Protein AF-A0A1A6H5D1-F1 (afdb_monomer_lite)

InterPro domains:
  IPR003937 Potassium channel, voltage dependent, KCNQ [PTHR47735] (7-184)
  IPR005827 Potassium channel, voltage dependent, KCNQ1 [PR01460] (29-46)
  IPR005827 Potassium channel, voltage dependent, KCNQ1 [PR01460] (97-116)
  IPR005827 Potassium channel, voltage dependent, KCNQ1 [PR01460] (117-137)
  IPR005827 Potassium channel, voltage dependent, KCNQ1 [PR01460] (164-177)
  IPR013821 Potassium channel, voltage dependent, KCNQ, C-terminal [PF03520] (31-138)

pLDDT: mean 74.93, std 21.25, range [33.69, 97.81]

Structure (mmCIF, N/CA/C/O backbone):
data_AF-A0A1A6H5D1-F1
#
_entry.id   AF-A0A1A6H5D1-F1
#
loop_
_atom_site.group_PDB
_atom_site.id
_atom_site.type_symbol
_atom_site.label_atom_id
_atom_site.label_alt_id
_atom_site.label_comp_id
_atom_site.label_asym_id
_atom_site.label_entity_id
_atom_site.label_seq_id
_atom_site.pdbx_PDB_ins_code
_atom_site.Cartn_x
_atom_site.Cartn_y
_atom_site.Cartn_z
_atom_site.occupancy
_atom_site.B_iso_or_equiv
_atom_site.auth_seq_id
_atom_site.auth_comp_id
_atom_site.auth_asym_id
_atom_site.auth_atom_id
_atom_site.pdbx_PDB_model_num
ATOM 1 N N . GLU A 1 1 ? 69.646 33.362 -36.502 1.00 63.47 1 GLU A N 1
ATOM 2 C CA . GLU A 1 1 ? 69.952 33.116 -35.077 1.00 63.47 1 GLU A CA 1
ATOM 3 C C . GLU A 1 1 ? 68.752 33.589 -34.271 1.00 63.47 1 GLU A C 1
ATOM 5 O O . GLU A 1 1 ? 67.808 32.837 -34.328 1.00 63.47 1 GLU A O 1
ATOM 10 N N . GLU A 1 2 ? 68.646 34.799 -33.703 1.00 67.19 2 GLU A N 1
ATOM 11 C CA . GLU A 1 2 ? 67.431 35.162 -32.917 1.00 67.19 2 GLU A CA 1
ATOM 12 C C . GLU A 1 2 ? 66.106 35.122 -33.722 1.00 67.19 2 GLU A C 1
ATOM 14 O O . GLU A 1 2 ? 65.149 34.531 -33.254 1.00 67.19 2 GLU A O 1
ATOM 19 N N . GLU A 1 3 ? 66.051 35.658 -34.952 1.00 69.06 3 GLU A N 1
ATOM 20 C CA . GLU A 1 3 ? 64.833 35.582 -35.801 1.00 69.06 3 GLU A CA 1
ATOM 21 C C . GLU A 1 3 ? 64.536 34.159 -36.319 1.00 69.06 3 GLU A C 1
ATOM 23 O O . GLU A 1 3 ? 63.398 33.856 -36.630 1.00 69.06 3 GLU A O 1
ATOM 28 N N . GLU A 1 4 ? 65.551 33.290 -36.423 1.00 71.31 4 GLU A N 1
ATOM 29 C CA . GLU A 1 4 ? 65.349 31.889 -36.847 1.00 71.31 4 GLU A CA 1
ATOM 30 C C . GLU A 1 4 ? 64.907 31.021 -35.659 1.00 71.31 4 GLU A C 1
ATOM 32 O O . GLU A 1 4 ? 64.141 30.093 -35.852 1.00 71.31 4 GLU A O 1
ATOM 37 N N . GLU A 1 5 ? 65.367 31.331 -34.441 1.00 73.12 5 GLU A N 1
ATOM 38 C CA . GLU A 1 5 ? 64.895 30.696 -33.204 1.00 73.12 5 GLU A CA 1
ATOM 39 C C . GLU A 1 5 ? 63.452 31.120 -32.881 1.00 73.12 5 GLU A C 1
ATOM 41 O O . GLU A 1 5 ? 62.671 30.278 -32.466 1.00 73.12 5 GLU A O 1
ATOM 46 N N . GLU A 1 6 ? 63.074 32.385 -33.117 1.00 74.94 6 GLU A N 1
ATOM 47 C CA . GLU A 1 6 ? 61.675 32.833 -32.984 1.00 74.94 6 GLU A CA 1
ATOM 48 C C . GLU A 1 6 ? 60.759 32.188 -34.044 1.00 74.94 6 GLU A C 1
ATOM 50 O O . GLU A 1 6 ? 59.649 31.796 -33.708 1.00 74.94 6 GLU A O 1
ATOM 55 N N . GLU A 1 7 ? 61.211 32.028 -35.297 1.00 76.81 7 GLU A N 1
ATOM 56 C CA . GLU A 1 7 ? 60.445 31.299 -36.328 1.00 76.81 7 GLU A CA 1
ATOM 57 C C . GLU A 1 7 ? 60.326 29.795 -36.008 1.00 76.81 7 GLU A C 1
ATOM 59 O O . GLU A 1 7 ? 59.265 29.222 -36.221 1.00 76.81 7 GLU A O 1
ATOM 64 N N . GLU A 1 8 ? 61.373 29.154 -35.468 1.00 78.38 8 GLU A N 1
ATOM 65 C CA . GLU A 1 8 ? 61.309 27.753 -35.015 1.00 78.38 8 GLU A CA 1
ATOM 66 C C . GLU A 1 8 ? 60.384 27.583 -33.792 1.00 78.38 8 GLU A C 1
ATOM 68 O O . GLU A 1 8 ? 59.639 26.610 -33.738 1.00 78.38 8 GLU A O 1
ATOM 73 N N . GLU A 1 9 ? 60.380 28.523 -32.837 1.00 80.38 9 GLU A N 1
ATOM 74 C CA . GLU A 1 9 ? 59.444 28.511 -31.698 1.00 80.38 9 GLU A CA 1
ATOM 75 C C . GLU A 1 9 ? 57.989 28.750 -32.145 1.00 80.38 9 GLU A C 1
ATOM 77 O O . GLU A 1 9 ? 57.091 28.082 -31.641 1.00 80.38 9 GLU A O 1
ATOM 82 N N . GLU A 1 10 ? 57.740 29.648 -33.108 1.00 80.56 10 GLU A N 1
ATOM 83 C CA . GLU A 1 10 ? 56.398 29.857 -33.679 1.00 80.56 10 GLU A CA 1
ATOM 84 C C . GLU A 1 10 ? 55.912 28.625 -34.469 1.00 80.56 10 GLU A C 1
ATOM 86 O O . GLU A 1 10 ? 54.746 28.256 -34.350 1.00 80.56 10 GLU A O 1
ATOM 91 N N . GLU A 1 11 ? 56.785 27.953 -35.232 1.00 82.50 11 GLU A N 1
ATOM 92 C CA . GLU A 1 11 ? 56.441 26.698 -35.922 1.00 82.50 11 GLU A CA 1
ATOM 93 C C . GLU A 1 11 ? 56.158 25.553 -34.928 1.00 82.50 11 GLU A C 1
ATOM 95 O O . GLU A 1 11 ? 55.221 24.786 -35.144 1.00 82.50 11 GLU A O 1
ATOM 100 N N . GLU A 1 12 ? 56.911 25.446 -33.826 1.00 83.44 12 GLU A N 1
ATOM 101 C CA . GLU A 1 12 ? 56.644 24.460 -32.764 1.00 83.44 12 GLU A CA 1
ATOM 102 C C . GLU A 1 12 ? 55.319 24.746 -32.029 1.00 83.44 12 GLU A C 1
ATOM 104 O O . GLU A 1 12 ? 54.568 23.811 -31.753 1.00 83.44 12 GLU A O 1
ATOM 109 N N . GLU A 1 13 ? 54.992 26.014 -31.745 1.00 84.38 13 GLU A N 1
ATOM 110 C CA . GLU A 1 13 ? 53.701 26.394 -31.146 1.00 84.38 13 GLU A CA 1
ATOM 111 C C . GLU A 1 13 ? 52.521 26.112 -32.096 1.00 84.38 13 GLU A C 1
ATOM 113 O O . GLU A 1 13 ? 51.487 25.618 -31.647 1.00 84.38 13 GLU A O 1
ATOM 118 N N . GLU A 1 14 ? 52.668 26.365 -33.403 1.00 84.62 14 GLU A N 1
ATOM 119 C CA . GLU A 1 14 ? 51.642 26.028 -34.402 1.00 84.62 14 GLU A CA 1
ATOM 120 C C . GLU A 1 14 ? 51.442 24.504 -34.528 1.00 84.62 14 GLU A C 1
ATOM 122 O O . GLU A 1 14 ? 50.302 24.048 -34.622 1.00 84.62 14 GLU A O 1
ATOM 127 N N . GLU A 1 15 ? 52.514 23.703 -34.482 1.00 86.38 15 GLU A N 1
ATOM 128 C CA . GLU A 1 15 ? 52.413 22.235 -34.477 1.00 86.38 15 GLU A CA 1
ATOM 129 C C . GLU A 1 15 ? 51.740 21.705 -33.195 1.00 86.38 15 GLU A C 1
ATOM 131 O O . GLU A 1 15 ? 50.912 20.795 -33.276 1.00 86.38 15 GLU A O 1
ATOM 136 N N . GLU A 1 16 ? 52.036 22.278 -32.020 1.00 86.31 16 GLU A N 1
ATOM 137 C CA . GLU A 1 16 ? 51.372 21.911 -30.759 1.00 86.31 16 GLU A CA 1
ATOM 138 C C . GLU A 1 16 ? 49.876 22.282 -30.763 1.00 86.31 16 GLU A C 1
ATOM 140 O O . GLU A 1 16 ? 49.050 21.482 -30.317 1.00 86.31 16 GLU A O 1
ATOM 145 N N . GLU A 1 17 ? 49.501 23.452 -31.295 1.00 86.44 17 GLU A N 1
ATOM 146 C CA . GLU A 1 17 ? 48.093 23.851 -31.436 1.00 86.44 17 GLU A CA 1
ATOM 147 C C . GLU A 1 17 ? 47.333 22.933 -32.414 1.00 86.44 17 GLU A C 1
ATOM 149 O O . GLU A 1 17 ? 46.199 22.542 -32.127 1.00 86.44 17 GLU A O 1
ATOM 154 N N . GLU A 1 18 ? 47.948 22.536 -33.535 1.00 87.06 18 GLU A N 1
ATOM 155 C CA . GLU A 1 18 ? 47.348 21.580 -34.477 1.00 87.06 18 GLU A CA 1
ATOM 156 C C . GLU A 1 18 ? 47.171 20.182 -33.850 1.00 87.06 18 GLU A C 1
ATOM 158 O O . GLU A 1 18 ? 46.127 19.553 -34.045 1.00 87.06 18 GLU A O 1
ATOM 163 N N . GLU A 1 19 ? 48.139 19.699 -33.059 1.00 87.75 19 GLU A N 1
ATOM 164 C CA . GLU A 1 19 ? 48.017 18.424 -32.336 1.00 87.75 19 GLU A CA 1
ATOM 165 C C . GLU A 1 19 ? 46.909 18.467 -31.265 1.00 87.75 19 GLU A C 1
ATOM 167 O O . GLU A 1 19 ? 46.136 17.511 -31.147 1.00 87.75 19 GLU A O 1
ATOM 172 N N . GLU A 1 20 ? 46.781 19.567 -30.512 1.00 86.81 20 GLU A N 1
ATOM 173 C CA . GLU A 1 20 ? 45.701 19.740 -29.529 1.00 86.81 20 GLU A CA 1
ATOM 174 C C . GLU A 1 20 ? 44.314 19.790 -30.199 1.00 86.81 20 GLU A C 1
ATOM 176 O O . GLU A 1 20 ? 43.372 19.157 -29.708 1.00 86.81 20 GLU A O 1
ATOM 181 N N . GLU A 1 21 ? 44.173 20.479 -31.338 1.00 86.62 21 GLU A N 1
ATOM 182 C CA . GLU A 1 21 ? 42.917 20.513 -32.101 1.00 86.62 21 GLU A CA 1
ATOM 183 C C . GLU A 1 21 ? 42.533 19.124 -32.649 1.00 86.62 21 GLU A C 1
ATOM 185 O O . GLU A 1 21 ? 41.360 18.735 -32.580 1.00 86.62 21 GLU A O 1
ATOM 190 N N . GLU A 1 22 ? 43.498 18.340 -33.145 1.00 88.00 22 GLU A N 1
ATOM 191 C CA . GLU A 1 22 ? 43.253 16.963 -33.597 1.00 88.00 22 GLU A CA 1
ATOM 192 C C . GLU A 1 22 ? 42.828 16.039 -32.438 1.00 88.00 22 GLU A C 1
ATOM 194 O O . GLU A 1 22 ? 41.901 15.234 -32.599 1.00 88.00 22 GLU A O 1
ATOM 199 N N . GLU A 1 23 ? 43.444 16.167 -31.255 1.00 87.44 23 GLU A N 1
ATOM 200 C CA . GLU A 1 23 ? 43.044 15.409 -30.061 1.00 87.44 23 GLU A CA 1
ATOM 201 C C . GLU A 1 23 ? 41.619 15.769 -29.600 1.00 87.44 23 GLU A C 1
ATOM 203 O O . GLU A 1 23 ? 40.829 14.871 -29.275 1.00 87.44 23 GLU A O 1
ATOM 208 N N . GLU A 1 24 ? 41.247 17.055 -29.614 1.00 86.94 24 GLU A N 1
ATOM 209 C CA . GLU A 1 24 ? 39.888 17.499 -29.274 1.00 86.94 24 GLU A CA 1
ATOM 210 C C . GLU A 1 24 ? 38.838 16.961 -30.266 1.00 86.94 24 GLU A C 1
ATOM 212 O O . GLU A 1 24 ? 37.771 16.488 -29.847 1.00 86.94 24 GLU A O 1
ATOM 217 N N . GLU A 1 25 ? 39.132 16.961 -31.572 1.00 87.81 25 GLU A N 1
ATOM 218 C CA . GLU A 1 25 ? 38.237 16.392 -32.588 1.00 87.81 25 GLU A CA 1
ATOM 219 C C . GLU A 1 25 ? 38.055 14.870 -32.420 1.00 87.81 25 GLU A C 1
ATOM 221 O O . GLU A 1 25 ? 36.926 14.362 -32.527 1.00 87.81 25 GLU A O 1
ATOM 226 N N . GLU A 1 26 ? 39.127 14.129 -32.109 1.00 88.38 26 GLU A N 1
ATOM 227 C CA . GLU A 1 26 ? 39.049 12.690 -31.825 1.00 88.38 26 GLU A CA 1
ATOM 228 C C . GLU A 1 26 ? 38.223 12.394 -30.558 1.00 88.38 26 GLU A C 1
ATOM 230 O O . GLU A 1 26 ? 37.399 11.463 -30.551 1.00 88.38 26 GLU A O 1
ATOM 235 N N . GLU A 1 27 ? 38.381 13.190 -29.492 1.00 89.06 27 GLU A N 1
ATOM 236 C CA . GLU A 1 27 ? 37.584 13.055 -28.268 1.00 89.06 27 GLU A CA 1
ATOM 237 C C . GLU A 1 27 ? 36.091 13.331 -28.515 1.00 89.06 27 GLU A C 1
ATOM 239 O O . GLU A 1 27 ? 35.229 12.569 -28.042 1.00 89.06 27 GLU A O 1
ATOM 244 N N . GLU A 1 28 ? 35.757 14.367 -29.295 1.00 89.88 28 GLU A N 1
ATOM 245 C CA . GLU A 1 28 ? 34.375 14.667 -29.676 1.00 89.88 28 GLU A CA 1
ATOM 246 C C . GLU A 1 28 ? 33.757 13.544 -30.524 1.00 89.88 28 GLU A C 1
ATOM 248 O O . GLU A 1 28 ? 32.594 13.161 -30.307 1.00 89.88 28 GLU A O 1
ATOM 253 N N . GLU A 1 29 ? 34.502 12.970 -31.476 1.00 89.88 29 GLU A N 1
ATOM 254 C CA . GLU A 1 29 ? 34.015 11.846 -32.278 1.00 89.88 29 GLU A CA 1
ATOM 255 C C . GLU A 1 29 ? 33.762 10.606 -31.401 1.00 89.88 29 GLU A C 1
ATOM 257 O O . GLU A 1 29 ? 32.711 9.950 -31.531 1.00 89.88 29 GLU A O 1
ATOM 262 N N . GLU A 1 30 ? 34.650 10.319 -30.442 1.00 91.81 30 GLU A N 1
ATOM 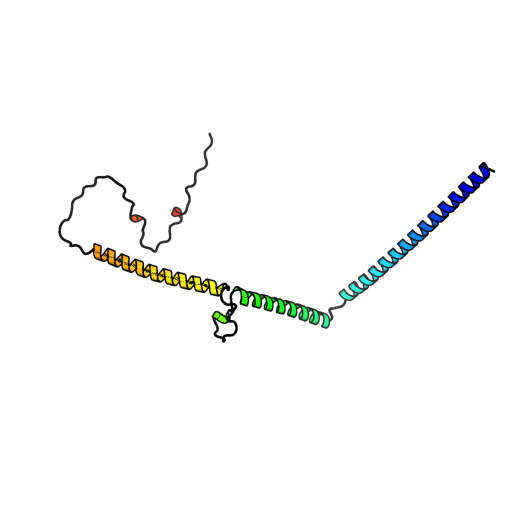263 C CA . GLU A 1 30 ? 34.478 9.220 -29.490 1.00 91.81 30 GLU A CA 1
ATOM 264 C C . GLU A 1 30 ? 33.263 9.452 -28.571 1.00 91.81 30 GLU A C 1
ATOM 266 O O . GLU A 1 30 ? 32.487 8.521 -28.295 1.00 91.81 30 GLU A O 1
ATOM 271 N N . GLU A 1 31 ? 33.036 10.687 -28.107 1.00 92.88 31 GLU A N 1
ATOM 272 C CA . GLU A 1 31 ? 31.854 11.040 -27.318 1.00 92.88 31 GLU A CA 1
ATOM 273 C C . GLU A 1 31 ? 30.565 10.871 -28.133 1.00 92.88 31 GLU A C 1
ATOM 275 O O . GLU A 1 31 ? 29.601 10.244 -27.659 1.00 92.88 31 GLU A O 1
ATOM 280 N N . GLN A 1 32 ? 30.551 11.333 -29.385 1.00 90.94 32 GLN A N 1
ATOM 281 C CA . GLN A 1 32 ? 29.427 11.131 -30.293 1.00 90.94 32 GLN A CA 1
ATOM 282 C C . GLN A 1 32 ? 29.175 9.642 -30.566 1.00 90.94 32 GLN A C 1
ATOM 284 O O . GLN A 1 32 ? 28.015 9.211 -30.638 1.00 90.94 32 GLN A O 1
ATOM 289 N N . GLU A 1 33 ? 30.217 8.818 -30.701 1.00 94.38 33 GLU A N 1
ATOM 290 C CA . GLU A 1 33 ? 30.068 7.370 -30.867 1.00 94.38 33 GLU A CA 1
ATOM 291 C C . GLU A 1 33 ? 29.478 6.725 -29.603 1.00 94.38 33 GLU A C 1
ATOM 293 O O . GLU A 1 33 ? 28.506 5.953 -29.675 1.00 94.38 33 GLU A O 1
ATOM 298 N N . LYS A 1 34 ? 29.998 7.086 -28.422 1.00 95.12 34 LYS A N 1
ATOM 299 C CA . LYS A 1 34 ? 29.469 6.652 -27.119 1.00 95.12 34 LYS A CA 1
ATOM 300 C C . LYS A 1 34 ? 27.997 7.033 -26.978 1.00 95.12 34 LYS A C 1
ATOM 302 O O . LYS A 1 34 ? 27.182 6.208 -26.536 1.00 95.12 34 LYS A O 1
ATOM 307 N N . GLU A 1 35 ? 27.621 8.241 -27.386 1.00 94.81 35 GLU A N 1
ATOM 308 C CA . GLU A 1 35 ? 26.239 8.702 -27.373 1.00 94.81 35 GLU A CA 1
ATOM 309 C C . GLU A 1 35 ? 25.352 7.913 -28.340 1.00 94.81 35 GLU A C 1
ATOM 311 O O . GLU A 1 35 ? 24.317 7.374 -27.921 1.00 94.81 35 GLU A O 1
ATOM 316 N N . LYS A 1 36 ? 25.769 7.748 -29.599 1.00 95.81 36 LYS A N 1
ATOM 317 C CA . LYS A 1 36 ? 25.049 6.932 -30.591 1.00 95.81 36 LYS A CA 1
ATOM 318 C C . LYS A 1 36 ? 24.821 5.514 -30.062 1.00 95.81 36 LYS A C 1
ATOM 320 O O . LYS A 1 36 ? 23.699 4.997 -30.108 1.00 95.81 36 LYS A O 1
ATOM 325 N N . LYS A 1 37 ? 25.842 4.900 -29.460 1.00 96.75 37 LYS A N 1
ATOM 326 C CA . LYS A 1 37 ? 25.767 3.559 -28.860 1.00 96.75 37 LYS A CA 1
ATOM 327 C C . LYS A 1 37 ? 24.785 3.497 -27.690 1.00 96.75 37 LYS A C 1
ATOM 329 O O . LYS A 1 37 ? 23.979 2.560 -27.608 1.00 96.75 37 LYS A O 1
ATOM 334 N N . ARG A 1 38 ? 24.792 4.504 -26.810 1.00 96.00 38 ARG A N 1
ATOM 335 C CA . ARG A 1 38 ? 23.835 4.646 -25.699 1.00 96.00 38 ARG A CA 1
ATOM 336 C C . ARG A 1 38 ? 22.402 4.726 -26.222 1.00 96.00 38 ARG A C 1
ATOM 338 O O . ARG A 1 38 ? 21.534 3.993 -25.741 1.00 96.00 38 ARG A O 1
ATOM 345 N N . MET A 1 39 ? 22.164 5.551 -27.237 1.00 96.50 39 MET A N 1
ATOM 346 C CA . MET A 1 39 ? 20.848 5.735 -27.851 1.00 96.50 39 MET A CA 1
ATOM 347 C C . MET A 1 39 ? 20.357 4.462 -28.546 1.00 96.50 39 MET A C 1
ATOM 349 O O . MET A 1 39 ? 19.210 4.050 -28.344 1.00 96.50 39 MET A O 1
ATOM 353 N N . CYS A 1 40 ? 21.227 3.758 -29.273 1.00 96.94 40 CYS A N 1
ATOM 354 C CA . CYS A 1 40 ? 20.904 2.453 -29.848 1.00 96.94 40 CYS A CA 1
ATOM 355 C C . CYS A 1 40 ? 20.517 1.437 -28.768 1.00 96.94 40 CYS A C 1
ATOM 357 O O . CYS A 1 40 ? 19.501 0.745 -28.893 1.00 96.94 40 CYS A O 1
ATOM 359 N N . MET A 1 41 ? 21.281 1.358 -27.677 1.00 97.00 41 MET A N 1
ATOM 360 C CA . MET A 1 41 ? 20.973 0.458 -26.567 1.00 97.00 41 MET A CA 1
ATOM 361 C C . MET A 1 41 ? 19.610 0.781 -25.940 1.00 97.00 41 MET A C 1
ATOM 363 O O . MET A 1 41 ? 18.792 -0.126 -25.748 1.00 97.00 41 MET A O 1
ATOM 367 N N . GLN A 1 42 ? 19.323 2.060 -25.679 1.00 97.00 42 GLN A N 1
ATOM 368 C CA . GLN A 1 42 ? 18.019 2.496 -25.174 1.00 97.00 42 GLN A CA 1
ATOM 369 C C . GLN A 1 42 ? 16.886 2.136 -26.143 1.00 97.00 42 GLN A C 1
ATOM 371 O O . GLN A 1 42 ? 15.864 1.594 -25.711 1.00 97.00 42 GLN A O 1
ATOM 376 N N . TYR A 1 43 ? 17.083 2.339 -27.450 1.00 97.56 43 TYR A N 1
ATOM 377 C CA . TYR A 1 43 ? 16.122 1.950 -28.481 1.00 97.56 43 TYR A CA 1
ATOM 378 C C . TYR A 1 43 ? 15.822 0.447 -28.442 1.00 97.56 43 TYR A C 1
ATOM 380 O O . TYR A 1 43 ? 14.655 0.051 -28.456 1.00 97.56 43 TYR A O 1
ATOM 388 N N . PHE A 1 44 ? 16.835 -0.417 -28.331 1.00 97.69 44 PHE A N 1
ATOM 389 C CA . PHE A 1 44 ? 16.609 -1.863 -28.263 1.00 97.69 44 PHE A CA 1
ATOM 390 C C . PHE A 1 44 ? 15.880 -2.290 -26.985 1.00 97.69 44 PHE A C 1
ATOM 392 O O . PHE A 1 44 ? 15.019 -3.174 -27.040 1.00 97.69 44 PHE A O 1
ATOM 399 N N . VAL A 1 45 ? 16.170 -1.656 -25.845 1.00 97.56 45 VAL A N 1
ATOM 400 C CA . VAL A 1 45 ? 15.432 -1.887 -24.593 1.00 97.56 45 VAL A CA 1
ATOM 401 C C . VAL A 1 45 ? 13.975 -1.451 -24.742 1.00 97.56 45 VAL A C 1
ATOM 403 O O . VAL A 1 45 ? 13.071 -2.222 -24.410 1.00 97.56 45 VAL A O 1
ATOM 406 N N . ALA A 1 46 ? 13.729 -0.259 -25.288 1.00 97.00 46 ALA A N 1
ATOM 407 C CA . ALA A 1 46 ? 12.386 0.258 -25.535 1.00 97.00 46 ALA A CA 1
ATOM 408 C C . ALA A 1 46 ? 11.611 -0.639 -26.513 1.00 97.00 46 ALA A C 1
ATOM 410 O O . ALA A 1 46 ? 10.479 -1.029 -26.227 1.00 97.00 46 ALA A O 1
ATOM 411 N N . LYS A 1 47 ? 12.244 -1.068 -27.611 1.00 96.81 47 LYS A N 1
ATOM 412 C CA . LYS A 1 47 ? 11.677 -1.999 -28.596 1.00 96.81 47 LYS A CA 1
ATOM 413 C C . LYS A 1 47 ? 11.289 -3.332 -27.959 1.00 96.81 47 LYS A C 1
ATOM 415 O O . LYS A 1 47 ? 10.189 -3.820 -28.211 1.00 96.81 47 LYS A O 1
ATOM 420 N N . LYS A 1 48 ? 12.142 -3.910 -27.103 1.00 96.50 48 LYS A N 1
ATOM 421 C CA . LYS A 1 48 ? 11.835 -5.154 -26.372 1.00 96.50 48 LYS A CA 1
ATOM 422 C C . LYS A 1 48 ? 10.673 -4.971 -25.395 1.00 96.50 48 LYS A C 1
ATOM 424 O O . LYS A 1 48 ? 9.756 -5.790 -25.405 1.00 96.50 48 LYS A O 1
ATOM 429 N N . LYS A 1 49 ? 10.666 -3.890 -24.604 1.00 93.56 49 LYS A N 1
ATOM 430 C CA . LYS A 1 49 ? 9.563 -3.563 -23.680 1.00 93.56 49 LYS A CA 1
ATOM 431 C C . LYS A 1 49 ? 8.242 -3.368 -24.427 1.00 93.56 49 LYS A C 1
ATOM 433 O O . LYS A 1 49 ? 7.221 -3.908 -24.016 1.00 93.56 49 LYS A O 1
ATOM 438 N N . PHE A 1 50 ? 8.273 -2.672 -25.561 1.00 94.88 50 PHE A N 1
ATOM 439 C CA . PHE A 1 50 ? 7.104 -2.459 -26.410 1.00 94.88 50 PHE A CA 1
ATOM 440 C C . PHE A 1 50 ? 6.577 -3.770 -27.002 1.00 94.88 50 PHE A C 1
ATOM 442 O O . PHE A 1 50 ? 5.381 -4.052 -26.945 1.00 94.88 50 PHE A O 1
ATOM 449 N N . GLN A 1 51 ? 7.467 -4.616 -27.527 1.00 94.50 51 GLN A N 1
ATOM 450 C CA . GLN A 1 51 ? 7.090 -5.938 -28.025 1.00 94.50 51 GLN A CA 1
ATOM 451 C C . GLN A 1 51 ? 6.512 -6.826 -26.919 1.00 94.50 51 GLN A C 1
ATOM 453 O O . GLN A 1 51 ? 5.564 -7.559 -27.179 1.00 94.50 51 GLN A O 1
ATOM 458 N N . GLN A 1 52 ? 7.049 -6.763 -25.698 1.00 90.50 52 GLN A N 1
ATOM 459 C CA . GLN A 1 52 ? 6.517 -7.496 -24.550 1.00 90.50 52 GLN A CA 1
ATOM 460 C C . GLN A 1 52 ? 5.126 -6.993 -24.150 1.00 90.50 52 GLN A C 1
ATOM 462 O O . GLN A 1 52 ? 4.242 -7.811 -23.932 1.00 90.50 52 GLN A O 1
ATOM 467 N N . ALA A 1 53 ? 4.906 -5.677 -24.134 1.00 88.06 53 ALA A N 1
ATOM 468 C CA . ALA A 1 53 ? 3.610 -5.079 -23.814 1.00 88.06 53 ALA A CA 1
ATOM 469 C C . ALA A 1 53 ? 2.512 -5.408 -24.843 1.00 88.06 53 ALA A C 1
ATOM 471 O O . ALA A 1 53 ? 1.334 -5.420 -24.506 1.00 88.06 53 ALA A O 1
ATOM 472 N N . ARG A 1 54 ? 2.886 -5.682 -26.101 1.00 90.94 54 ARG A N 1
ATOM 473 C CA . ARG A 1 54 ? 1.947 -6.113 -27.151 1.00 90.94 54 ARG A CA 1
ATOM 474 C C . ARG A 1 54 ? 1.562 -7.587 -27.069 1.00 90.94 54 ARG A C 1
ATOM 476 O O . ARG A 1 54 ? 0.595 -7.983 -27.719 1.00 90.94 54 ARG A O 1
ATOM 483 N N . LYS A 1 55 ? 2.325 -8.413 -26.348 1.00 89.44 55 LYS A N 1
ATOM 484 C CA . LYS A 1 55 ? 1.959 -9.819 -26.152 1.00 89.44 55 LYS A CA 1
ATOM 485 C C . LYS A 1 55 ? 0.734 -9.870 -25.233 1.00 89.44 55 LYS A C 1
ATOM 487 O O . LYS A 1 55 ? 0.690 -9.109 -24.268 1.00 89.44 55 LYS A O 1
ATOM 492 N N . PRO A 1 56 ? -0.252 -10.743 -25.505 1.00 88.94 56 PRO A N 1
ATOM 493 C CA . PRO A 1 56 ? -1.331 -10.968 -24.552 1.00 88.94 56 PRO A CA 1
ATOM 494 C C . PRO A 1 56 ? -0.737 -11.396 -23.205 1.00 88.94 56 PRO A C 1
ATOM 496 O O . PRO A 1 56 ? 0.283 -12.089 -23.173 1.00 88.94 56 PRO A O 1
ATOM 499 N N . TYR A 1 57 ? -1.364 -10.966 -22.109 1.00 89.62 57 TYR A N 1
ATOM 500 C CA . TYR A 1 57 ? -0.906 -11.277 -20.756 1.00 89.62 57 TYR A CA 1
ATOM 501 C C . TYR A 1 57 ? -0.751 -12.794 -20.567 1.00 89.62 57 TYR A C 1
ATOM 503 O O . TYR A 1 57 ? -1.671 -13.556 -20.872 1.00 89.62 57 TYR A O 1
ATOM 511 N N . ASP A 1 58 ? 0.402 -13.237 -20.056 1.00 90.94 58 ASP A N 1
ATOM 512 C CA . ASP A 1 58 ? 0.580 -14.626 -19.628 1.00 90.94 58 ASP A CA 1
ATOM 513 C C . ASP A 1 58 ? -0.316 -14.854 -18.401 1.00 90.94 58 ASP A C 1
ATOM 515 O O . ASP A 1 58 ? -0.331 -14.048 -17.467 1.00 90.94 58 ASP A O 1
ATOM 519 N N . VAL A 1 59 ? -1.061 -15.962 -18.372 1.00 90.69 59 VAL A N 1
ATOM 520 C CA . VAL A 1 59 ? -1.865 -16.353 -17.202 1.00 90.69 59 VAL A CA 1
ATOM 521 C C . VAL A 1 59 ? -1.024 -16.377 -15.921 1.00 90.69 59 VAL A C 1
ATOM 523 O O . VAL A 1 59 ? -1.533 -16.069 -14.845 1.00 90.69 59 VAL A O 1
ATOM 526 N N . ARG A 1 60 ? 0.282 -16.656 -16.027 1.00 93.00 60 ARG A N 1
ATOM 527 C CA . ARG A 1 60 ? 1.230 -16.566 -14.910 1.00 93.00 60 ARG A CA 1
ATOM 528 C C . ARG A 1 60 ? 1.406 -15.146 -14.381 1.00 93.00 60 ARG A C 1
ATOM 530 O O . ARG A 1 60 ? 1.484 -14.980 -13.166 1.00 93.00 60 ARG A O 1
ATOM 537 N N . ASP A 1 61 ? 1.434 -14.138 -15.247 1.00 92.12 61 ASP A N 1
ATOM 538 C CA . ASP A 1 61 ? 1.569 -12.737 -14.838 1.00 92.12 61 ASP A CA 1
ATOM 539 C C . ASP A 1 61 ? 0.302 -12.258 -14.126 1.00 92.12 61 ASP A C 1
ATOM 541 O O . ASP A 1 61 ? 0.389 -11.609 -13.082 1.00 92.12 61 ASP A O 1
ATOM 545 N N . VAL A 1 62 ? -0.871 -12.670 -14.619 1.00 93.88 62 VAL A N 1
ATOM 546 C CA . VAL A 1 62 ? -2.168 -12.389 -13.981 1.00 93.88 62 VAL A CA 1
ATOM 547 C C . VAL A 1 62 ? -2.239 -13.023 -12.591 1.00 93.88 62 VAL A C 1
ATOM 549 O O . VAL A 1 62 ? -2.594 -12.357 -11.616 1.00 93.88 62 VAL A O 1
ATOM 552 N N . ILE A 1 63 ? -1.842 -14.294 -12.474 1.00 92.94 63 ILE A N 1
ATOM 553 C CA . ILE A 1 63 ? -1.798 -15.002 -11.188 1.00 92.94 63 ILE A CA 1
ATOM 554 C C . ILE A 1 63 ? -0.807 -14.324 -10.238 1.00 92.94 63 ILE A C 1
ATOM 556 O O . ILE A 1 63 ? -1.124 -14.102 -9.068 1.00 92.94 63 ILE A O 1
ATOM 560 N N . LYS A 1 64 ? 0.381 -13.950 -10.724 1.00 94.94 64 LYS A N 1
ATOM 561 C CA . LYS A 1 64 ? 1.405 -13.290 -9.911 1.00 94.94 64 LYS A CA 1
ATOM 562 C C . LYS A 1 64 ? 0.928 -11.928 -9.410 1.00 94.94 64 LYS A C 1
ATOM 564 O O . LYS A 1 64 ? 1.022 -11.670 -8.211 1.00 94.94 64 LYS A O 1
ATOM 569 N N . GLN A 1 65 ? 0.355 -11.096 -10.277 1.00 95.81 65 GLN A N 1
ATOM 570 C CA . GLN A 1 65 ? -0.226 -9.809 -9.897 1.00 95.81 65 GLN A CA 1
ATOM 571 C C . GLN A 1 65 ? -1.325 -9.978 -8.843 1.00 95.81 65 GLN A C 1
ATOM 573 O O . GLN A 1 65 ? -1.304 -9.291 -7.820 1.00 95.81 65 GLN A O 1
ATOM 578 N N . TYR A 1 66 ? -2.254 -10.915 -9.060 1.00 96.81 66 TYR A N 1
ATOM 579 C CA . TYR A 1 66 ? -3.329 -11.187 -8.110 1.00 96.81 66 TYR A CA 1
ATOM 580 C C . TYR A 1 66 ? -2.783 -11.661 -6.759 1.00 96.81 66 TYR A C 1
ATOM 582 O O . TYR A 1 66 ? -3.190 -11.144 -5.724 1.00 96.81 66 TYR A O 1
ATOM 590 N N . SER A 1 67 ? -1.818 -12.587 -6.753 1.00 95.00 67 SER A N 1
ATOM 591 C CA . SER A 1 67 ? -1.200 -13.100 -5.522 1.00 95.00 67 SER A CA 1
ATOM 592 C C . SER A 1 67 ? -0.515 -11.998 -4.701 1.00 95.00 67 SER A C 1
ATOM 594 O O . SER A 1 67 ? -0.697 -11.936 -3.484 1.00 95.00 67 SER A O 1
ATOM 596 N N . GLN A 1 68 ? 0.194 -11.075 -5.364 1.00 96.50 68 GLN A N 1
ATOM 597 C CA . GLN A 1 68 ? 0.848 -9.932 -4.724 1.00 96.50 68 GLN A CA 1
ATOM 598 C C . GLN A 1 68 ? -0.175 -8.927 -4.180 1.00 96.50 68 GLN A C 1
ATOM 600 O O . GLN A 1 68 ? -0.048 -8.470 -3.043 1.00 96.50 68 GLN A O 1
ATOM 605 N N . GLY A 1 69 ? -1.201 -8.601 -4.971 1.00 97.69 69 GLY A N 1
ATOM 606 C CA . GLY A 1 69 ? -2.285 -7.713 -4.553 1.00 97.69 69 GLY A CA 1
ATOM 607 C C . GLY A 1 69 ? -3.070 -8.284 -3.372 1.00 97.69 69 GLY A C 1
ATOM 608 O O . GLY A 1 69 ? -3.312 -7.586 -2.391 1.00 97.69 69 GLY A O 1
ATOM 609 N N . HIS A 1 70 ? -3.389 -9.578 -3.418 1.00 97.69 70 HIS A N 1
ATOM 610 C CA . HIS A 1 70 ? -4.077 -10.280 -2.341 1.00 97.69 70 HIS A CA 1
ATOM 611 C C . HIS A 1 70 ? -3.251 -10.287 -1.050 1.00 97.69 70 HIS A C 1
ATOM 613 O O . HIS A 1 70 ? -3.781 -9.998 0.021 1.00 97.69 70 HIS A O 1
ATOM 619 N N . LEU A 1 71 ? -1.943 -10.557 -1.134 1.00 97.12 71 LEU A N 1
ATOM 620 C CA . LEU A 1 71 ? -1.056 -10.492 0.027 1.00 97.12 71 LEU A CA 1
ATOM 621 C C . LEU A 1 71 ? -0.983 -9.073 0.612 1.00 97.12 71 LEU A C 1
ATOM 623 O O . LEU A 1 71 ? -1.093 -8.913 1.827 1.00 97.12 71 LEU A O 1
ATOM 627 N N . SER A 1 72 ? -0.837 -8.050 -0.235 1.00 97.62 72 SER A N 1
ATOM 628 C CA . SER A 1 72 ? -0.810 -6.645 0.192 1.00 97.62 72 SER A CA 1
ATOM 629 C C . SER A 1 72 ? -2.094 -6.256 0.927 1.00 97.62 72 SER A C 1
ATOM 631 O O . SER A 1 72 ? -2.036 -5.717 2.037 1.00 97.62 72 SER A O 1
ATOM 633 N N . LEU A 1 73 ? -3.250 -6.618 0.364 1.00 97.50 73 LEU A N 1
ATOM 634 C CA . LEU A 1 73 ? -4.547 -6.381 0.987 1.00 97.50 73 LEU A CA 1
ATOM 635 C C . LEU A 1 73 ? -4.671 -7.122 2.325 1.00 97.50 73 LEU A C 1
ATOM 637 O O . LEU A 1 73 ? -5.075 -6.530 3.321 1.00 97.50 73 LEU A O 1
ATOM 641 N N . MET A 1 74 ? -4.266 -8.391 2.378 1.00 96.94 74 MET A N 1
ATOM 642 C CA . MET A 1 74 ? -4.295 -9.199 3.599 1.00 96.94 74 MET A CA 1
ATOM 643 C C . MET A 1 74 ? -3.445 -8.585 4.721 1.00 96.94 74 MET A C 1
ATOM 645 O O . MET A 1 74 ? -3.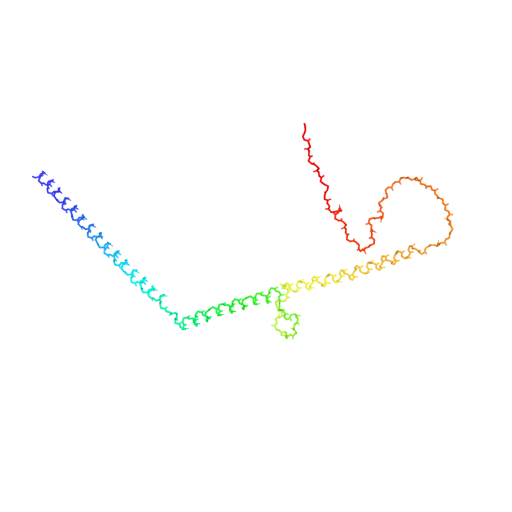872 -8.551 5.875 1.00 96.94 74 MET A O 1
ATOM 649 N N . VAL A 1 75 ? -2.243 -8.091 4.405 1.00 96.69 75 VAL A N 1
ATOM 650 C CA . VAL A 1 75 ? -1.368 -7.416 5.378 1.00 96.69 75 VAL A CA 1
ATOM 651 C C . VAL A 1 75 ? -1.995 -6.107 5.856 1.00 96.69 75 VAL A C 1
ATOM 653 O O . VAL A 1 75 ? -2.005 -5.852 7.058 1.00 96.69 75 VAL A O 1
ATOM 656 N N . CYS A 1 76 ? -2.576 -5.317 4.950 1.00 97.00 76 CYS A N 1
ATOM 657 C CA . CYS A 1 76 ? -3.293 -4.092 5.302 1.00 97.00 76 CYS A CA 1
ATOM 658 C C . CYS A 1 76 ? -4.464 -4.372 6.259 1.00 97.00 76 CYS A C 1
ATOM 660 O O . CYS A 1 76 ? -4.563 -3.738 7.309 1.00 97.00 76 CYS A O 1
ATOM 662 N N . ILE A 1 77 ? -5.295 -5.378 5.956 1.00 95.38 77 ILE A N 1
ATOM 663 C CA . ILE A 1 77 ? -6.407 -5.802 6.820 1.00 95.38 77 ILE A CA 1
ATOM 664 C C . ILE A 1 77 ? -5.891 -6.238 8.197 1.00 95.38 77 ILE A C 1
ATOM 666 O O . ILE A 1 77 ? -6.430 -5.809 9.215 1.00 95.38 77 ILE A O 1
ATOM 670 N N . LYS A 1 78 ? -4.827 -7.049 8.256 1.00 94.00 78 LYS A N 1
ATOM 671 C CA . LYS A 1 78 ? -4.235 -7.491 9.531 1.00 94.00 78 LYS A CA 1
ATOM 672 C C . LYS A 1 78 ? -3.687 -6.331 10.356 1.00 94.00 78 LYS A C 1
ATOM 674 O O . LYS A 1 78 ? -3.845 -6.328 11.572 1.00 94.00 78 LYS A O 1
ATOM 679 N N . GLU A 1 79 ? -3.062 -5.351 9.717 1.00 93.75 79 GLU A N 1
ATOM 680 C CA . GLU A 1 79 ? -2.542 -4.164 10.394 1.00 93.75 79 GLU A CA 1
ATOM 681 C C . GLU A 1 79 ? -3.672 -3.274 10.924 1.00 93.75 79 GLU A C 1
ATOM 683 O O . GLU A 1 79 ? -3.619 -2.820 12.068 1.00 93.75 79 GLU A O 1
ATOM 688 N N . LEU A 1 80 ? -4.734 -3.077 10.137 1.00 92.19 80 LEU A N 1
ATOM 689 C CA . LEU A 1 80 ? -5.936 -2.378 10.592 1.00 92.19 80 LEU A CA 1
ATOM 690 C C . LEU A 1 80 ? -6.579 -3.094 11.783 1.00 92.19 80 LEU A C 1
ATOM 692 O O . LEU A 1 80 ? -6.851 -2.445 12.792 1.00 92.19 80 LEU A O 1
ATOM 696 N N . GLN A 1 81 ? -6.741 -4.420 11.711 1.00 89.12 81 GLN A N 1
ATOM 697 C CA . GLN A 1 81 ? -7.250 -5.229 12.822 1.00 89.12 81 GLN A CA 1
ATOM 698 C C . GLN A 1 81 ? -6.370 -5.070 14.066 1.00 89.12 81 GLN A C 1
ATOM 700 O O . GLN A 1 81 ? -6.876 -4.788 15.148 1.00 89.12 81 GLN A O 1
ATOM 705 N N . ARG A 1 82 ? -5.043 -5.156 13.912 1.00 84.88 82 ARG A N 1
ATOM 706 C CA . ARG A 1 82 ? -4.080 -4.979 15.005 1.00 84.88 82 ARG A CA 1
ATOM 707 C C . ARG A 1 82 ? -4.203 -3.600 15.656 1.00 84.88 82 ARG A C 1
ATOM 709 O O . ARG A 1 82 ? -4.145 -3.500 16.880 1.00 84.88 82 ARG A O 1
ATOM 716 N N . ARG A 1 83 ? -4.339 -2.529 14.866 1.00 85.56 83 ARG A N 1
ATOM 717 C CA . ARG A 1 83 ? -4.513 -1.161 15.384 1.00 85.56 83 ARG A CA 1
ATOM 718 C C . ARG A 1 83 ? -5.845 -1.004 16.106 1.00 85.56 83 ARG A C 1
ATOM 720 O O . ARG A 1 83 ? -5.864 -0.387 17.166 1.00 85.56 83 ARG A O 1
ATOM 727 N N . LEU A 1 84 ? -6.916 -1.580 15.567 1.00 83.56 84 LEU A N 1
ATOM 728 C CA . LEU A 1 84 ? -8.247 -1.577 16.172 1.00 83.56 84 LEU A CA 1
ATOM 729 C C . LEU A 1 84 ? -8.240 -2.308 17.519 1.00 83.56 84 LEU A C 1
ATOM 731 O O . LEU A 1 84 ? -8.643 -1.730 18.529 1.00 83.56 84 LEU A O 1
ATOM 735 N N . ASP A 1 85 ? -7.690 -3.524 17.558 1.00 77.81 85 ASP A N 1
ATOM 736 C CA . ASP A 1 85 ? -7.583 -4.338 18.775 1.00 77.81 85 ASP A CA 1
ATOM 737 C C . ASP A 1 85 ? -6.804 -3.614 19.886 1.00 77.81 85 ASP A C 1
ATOM 739 O O . ASP A 1 85 ? -7.062 -3.823 21.074 1.00 77.81 85 ASP A O 1
ATOM 743 N N . GLN A 1 86 ? -5.852 -2.755 19.508 1.00 74.19 86 GLN A N 1
ATOM 744 C CA . GLN A 1 86 ? -5.036 -1.972 20.435 1.00 74.19 86 GLN A CA 1
ATOM 745 C C . GLN A 1 86 ? -5.690 -0.659 20.881 1.00 74.19 86 GLN A C 1
ATOM 747 O O . GLN A 1 86 ? -5.555 -0.298 22.048 1.00 74.19 86 GLN A O 1
ATOM 752 N N . SER A 1 87 ? -6.361 0.075 19.989 1.00 69.69 87 SER A N 1
ATOM 753 C CA . SER A 1 87 ? -6.906 1.406 20.299 1.00 69.69 87 SER A CA 1
ATOM 754 C C . SER A 1 87 ? -8.298 1.345 20.925 1.00 69.69 87 SER A C 1
AT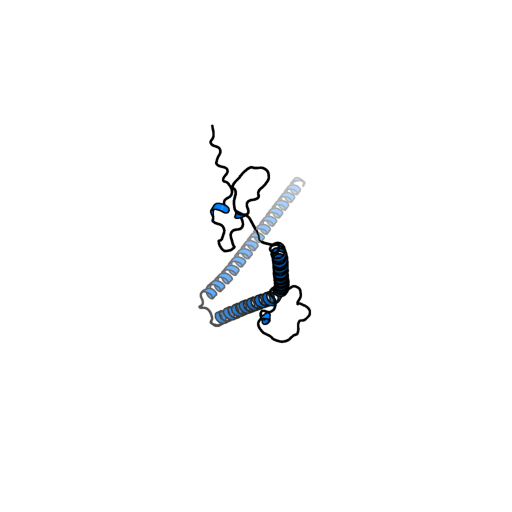OM 756 O O . SER A 1 87 ? -8.569 2.025 21.918 1.00 69.69 87 SER A O 1
ATOM 758 N N . ILE A 1 88 ? -9.173 0.507 20.375 1.00 66.12 88 ILE A N 1
ATOM 759 C CA . ILE A 1 88 ? -10.557 0.343 20.827 1.00 66.12 88 ILE A CA 1
ATOM 760 C C . ILE A 1 88 ? -10.615 -0.668 21.983 1.00 66.12 88 ILE A C 1
ATOM 762 O O . ILE A 1 88 ? -11.444 -0.542 22.884 1.00 66.12 88 ILE A O 1
ATOM 766 N N . GLY A 1 89 ? -9.652 -1.594 22.030 1.00 63.66 89 GLY A N 1
ATOM 767 C CA . GLY A 1 89 ? -9.719 -2.807 22.837 1.00 63.66 89 GLY A CA 1
ATOM 768 C C . GLY A 1 89 ? -10.351 -3.936 22.024 1.00 63.66 89 GLY A C 1
ATOM 769 O O . GLY A 1 89 ? -10.985 -3.692 20.999 1.00 63.66 89 GLY A O 1
ATOM 770 N N . LYS A 1 90 ? -10.158 -5.189 22.454 1.00 59.44 90 LYS A N 1
ATOM 771 C CA . LYS A 1 90 ? -10.723 -6.357 21.762 1.00 59.44 90 LYS A CA 1
ATOM 772 C C . LYS A 1 90 ? -12.230 -6.126 21.522 1.00 59.44 90 LYS A C 1
ATOM 774 O O . LYS A 1 90 ? -12.939 -5.926 22.510 1.00 59.44 90 LYS A O 1
ATOM 779 N N . PRO A 1 91 ? -12.760 -6.263 20.289 1.00 53.22 91 PRO A N 1
ATOM 780 C CA . PRO A 1 91 ? -14.215 -6.308 20.072 1.00 53.22 91 PRO A CA 1
ATOM 781 C C . PRO A 1 91 ? -14.867 -7.459 20.865 1.00 53.22 91 PRO A C 1
ATOM 783 O O . PRO A 1 91 ? -16.056 -7.441 21.164 1.00 53.22 91 PRO A O 1
ATOM 786 N N . SER A 1 92 ? -14.046 -8.423 21.299 1.00 47.84 92 SER A N 1
ATOM 787 C CA . SER A 1 92 ? -14.363 -9.467 22.273 1.00 47.84 92 SER A CA 1
ATOM 788 C C . SER A 1 92 ? -14.776 -8.965 23.667 1.00 47.84 92 SER A C 1
ATOM 790 O O . SER A 1 92 ? -15.106 -9.797 24.498 1.00 47.84 92 SER A O 1
ATOM 792 N N . LEU A 1 93 ? -14.831 -7.659 23.961 1.00 51.50 93 LEU A N 1
ATOM 793 C CA . LEU A 1 93 ? -15.618 -7.194 25.117 1.00 51.50 93 LEU A CA 1
ATOM 794 C C . LEU A 1 93 ? -17.113 -7.576 24.991 1.00 51.50 93 LEU A C 1
ATOM 796 O O . LEU A 1 93 ? -17.810 -7.597 25.997 1.00 51.50 93 LEU A O 1
ATOM 800 N N . PHE A 1 94 ? -17.573 -7.980 23.796 1.00 51.75 94 PHE A N 1
ATOM 801 C CA . PHE A 1 94 ? -18.886 -8.594 23.559 1.00 51.75 94 PHE A CA 1
ATOM 802 C C . PHE A 1 94 ? -18.885 -10.137 23.441 1.00 51.75 94 PHE A C 1
ATOM 804 O O . PHE A 1 94 ? -19.958 -10.724 23.334 1.00 51.75 94 PHE A O 1
ATOM 811 N N . ILE A 1 95 ? -17.730 -10.825 23.465 1.00 48.66 95 ILE A N 1
ATOM 812 C CA . ILE A 1 95 ? -17.654 -12.301 23.382 1.00 48.66 95 ILE A CA 1
ATOM 813 C C . ILE A 1 95 ? -16.668 -12.844 24.436 1.00 48.66 95 ILE A C 1
ATOM 815 O O . ILE A 1 95 ? -15.477 -12.533 24.369 1.00 48.66 95 ILE A O 1
ATOM 819 N N . PRO A 1 96 ? -17.101 -13.690 25.390 1.00 41.03 96 PRO A N 1
ATOM 820 C CA . PRO A 1 96 ? -16.242 -14.178 26.467 1.00 41.03 96 PRO A CA 1
ATOM 821 C C . PRO A 1 96 ? -15.286 -15.274 25.964 1.00 41.03 96 PRO A C 1
ATOM 823 O O . PRO A 1 96 ? -15.698 -16.405 25.725 1.00 41.03 96 PRO A O 1
ATOM 826 N N . ILE A 1 97 ? -13.994 -14.958 25.818 1.00 47.00 97 ILE A N 1
ATOM 827 C CA . ILE A 1 97 ? -12.906 -15.925 25.556 1.00 47.00 97 ILE A CA 1
ATOM 828 C C . ILE A 1 97 ? -11.731 -15.595 26.499 1.00 47.00 97 ILE A C 1
ATOM 830 O O . ILE A 1 97 ? -11.459 -14.412 26.727 1.00 47.00 97 ILE A O 1
ATOM 834 N N . PRO A 1 98 ? -11.062 -16.601 27.105 1.00 48.25 98 PRO A N 1
ATOM 835 C CA . PRO A 1 98 ? -10.427 -16.434 28.405 1.00 48.25 98 PRO A CA 1
ATOM 836 C C . PRO A 1 98 ? -9.094 -15.679 28.382 1.00 48.25 98 PRO A C 1
ATOM 838 O O . PRO A 1 98 ? -8.331 -15.676 27.414 1.00 48.25 98 PRO A O 1
ATOM 841 N N . GLU A 1 99 ? -8.863 -15.050 29.534 1.00 51.44 99 GLU A N 1
ATOM 842 C CA . GLU A 1 99 ? -7.670 -14.380 30.036 1.00 51.44 99 GLU A CA 1
ATOM 843 C C . GLU A 1 99 ? -6.342 -14.896 29.476 1.00 51.44 99 GLU A C 1
ATOM 845 O O . GLU A 1 99 ? -5.999 -16.029 29.783 1.00 51.44 99 GLU A O 1
ATOM 850 N N . LYS A 1 100 ? -5.570 -14.035 28.782 1.00 44.72 100 LYS A N 1
ATOM 851 C CA . LYS A 1 100 ? -4.083 -13.927 28.822 1.00 44.72 100 LYS A CA 1
ATOM 852 C C . LYS A 1 100 ? -3.620 -12.575 28.249 1.00 44.72 100 LYS A C 1
ATOM 854 O O . LYS A 1 100 ? -2.986 -12.523 27.203 1.00 44.72 100 LYS A O 1
ATOM 859 N N . SER A 1 101 ? -3.980 -11.452 28.871 1.00 48.56 101 SER A N 1
ATOM 860 C CA . SER A 1 101 ? -3.342 -10.149 28.575 1.00 48.56 101 SER A CA 1
ATOM 861 C C . SER A 1 101 ? -3.675 -9.132 29.669 1.00 48.56 101 SER A C 1
ATOM 863 O O . SER A 1 101 ? -4.411 -8.176 29.429 1.00 48.56 101 SER A O 1
ATOM 865 N N . LYS A 1 102 ? -3.197 -9.381 30.892 1.00 50.72 102 LYS A N 1
ATOM 866 C CA . LYS A 1 102 ? -3.557 -8.600 32.085 1.00 50.72 102 LYS A CA 1
ATOM 867 C C . LYS A 1 102 ? -2.735 -7.315 32.289 1.00 50.72 102 LYS A C 1
ATOM 869 O O . LYS A 1 102 ? -3.033 -6.576 33.211 1.00 50.72 102 LYS A O 1
ATOM 874 N N . ASP A 1 103 ? -1.807 -6.982 31.388 1.00 46.19 103 ASP A N 1
ATOM 875 C CA . ASP A 1 103 ? -0.922 -5.810 31.560 1.00 46.19 103 ASP A CA 1
ATOM 876 C C . ASP A 1 103 ? -1.089 -4.677 30.530 1.00 46.19 103 ASP A C 1
ATOM 878 O O . ASP A 1 103 ? -0.334 -3.711 30.540 1.00 46.19 103 ASP A O 1
ATOM 882 N N . ARG A 1 104 ? -2.077 -4.733 29.625 1.00 51.31 104 ARG A N 1
ATOM 883 C CA . ARG A 1 104 ? -2.304 -3.663 28.618 1.00 51.31 104 ARG A CA 1
ATOM 884 C C . ARG A 1 104 ? -3.709 -3.053 28.655 1.00 51.31 104 ARG A C 1
ATOM 886 O O . ARG A 1 104 ? -4.210 -2.578 27.642 1.00 51.31 104 ARG A O 1
ATOM 893 N N . GLY A 1 105 ? -4.357 -3.105 29.817 1.00 54.16 105 GLY A N 1
ATOM 894 C CA . GLY A 1 105 ? -5.797 -2.872 29.962 1.00 54.16 105 GLY A CA 1
ATOM 895 C C . GLY A 1 105 ? -6.256 -1.496 30.457 1.00 54.16 105 GLY A C 1
ATOM 896 O O . GLY A 1 105 ? -7.462 -1.309 30.540 1.00 54.16 105 GLY A O 1
ATOM 897 N N . SER A 1 106 ? -5.379 -0.537 30.795 1.00 56.91 106 SER A N 1
ATOM 898 C CA . SER A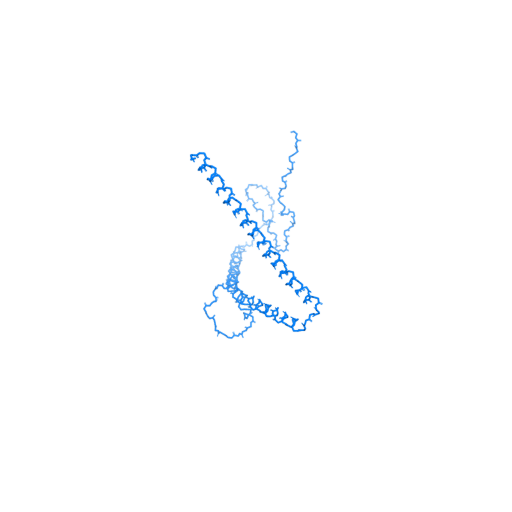 1 106 ? -5.844 0.723 31.425 1.00 56.91 106 SER A CA 1
ATOM 899 C C . SER A 1 106 ? -6.053 1.909 30.475 1.00 56.91 106 SER A C 1
ATOM 901 O O . SER A 1 106 ? -6.700 2.875 30.868 1.00 56.91 106 SER A O 1
ATOM 903 N N . ASN A 1 107 ? -5.520 1.868 29.247 1.00 67.94 107 ASN A N 1
ATOM 904 C CA . ASN A 1 107 ? -5.462 3.044 28.360 1.00 67.94 107 ASN A CA 1
ATOM 905 C C . ASN A 1 107 ? -6.169 2.846 27.005 1.00 67.94 107 ASN A C 1
ATOM 907 O O . ASN A 1 107 ? -5.938 3.625 26.081 1.00 67.94 107 ASN A O 1
ATOM 911 N N . THR A 1 108 ? -7.015 1.822 26.853 1.00 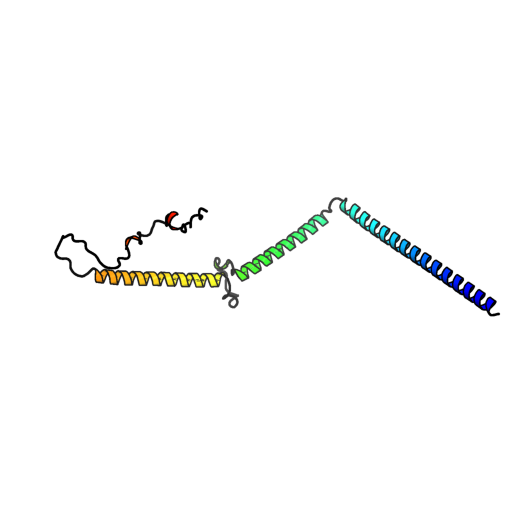80.44 108 THR A N 1
ATOM 912 C CA . THR A 1 108 ? -7.846 1.682 25.644 1.00 80.44 108 THR A CA 1
ATOM 913 C C . THR A 1 108 ? -9.016 2.666 25.684 1.00 80.44 108 THR A C 1
ATOM 915 O O . THR A 1 108 ? -9.461 3.083 26.758 1.00 80.44 108 THR A O 1
ATOM 918 N N . ILE A 1 109 ? -9.540 3.043 24.515 1.00 80.62 109 ILE A N 1
ATOM 919 C CA . ILE A 1 109 ? -10.730 3.903 24.421 1.00 80.62 109 ILE A CA 1
ATOM 920 C C . ILE A 1 109 ? -11.912 3.250 25.154 1.00 80.62 109 ILE A C 1
ATOM 922 O O . ILE A 1 109 ? -12.588 3.933 25.918 1.00 80.62 109 ILE A O 1
ATOM 926 N N . GLY A 1 110 ? -12.096 1.930 25.019 1.00 79.19 110 GLY A N 1
ATOM 927 C CA . GLY A 1 110 ? -13.145 1.189 25.725 1.00 79.19 110 GLY A CA 1
ATOM 928 C C . GLY A 1 110 ? -13.022 1.238 27.253 1.00 79.19 110 GLY A C 1
ATOM 929 O O . GLY A 1 110 ? -14.007 1.501 27.935 1.00 79.19 110 GLY A O 1
ATOM 930 N N . ALA A 1 111 ? -11.816 1.065 27.809 1.00 80.31 111 ALA A N 1
ATOM 931 C CA . ALA A 1 111 ? -11.608 1.133 29.261 1.00 80.31 111 ALA A CA 1
ATOM 932 C C . ALA A 1 111 ? -11.868 2.540 29.825 1.00 80.31 111 ALA A C 1
ATOM 934 O O . ALA A 1 111 ? -12.343 2.684 30.950 1.00 80.31 111 ALA A O 1
ATOM 935 N N . ARG A 1 112 ? -11.557 3.584 29.049 1.00 85.94 112 ARG A N 1
ATOM 936 C CA . ARG A 1 112 ? -11.835 4.978 29.422 1.00 85.94 112 ARG A CA 1
ATOM 937 C C . ARG A 1 112 ? -13.322 5.305 29.321 1.00 85.94 112 ARG A C 1
ATOM 939 O O . ARG A 1 112 ? -13.828 6.007 30.188 1.00 85.94 112 ARG A O 1
ATOM 946 N N . LEU A 1 113 ? -14.001 4.799 28.292 1.00 84.62 113 LEU A N 1
ATOM 947 C CA . LEU A 1 113 ? -15.439 4.979 28.108 1.00 84.62 113 LEU A CA 1
ATOM 948 C C . LEU A 1 113 ? -16.224 4.327 29.249 1.00 84.62 113 LEU A C 1
ATOM 950 O O . LEU A 1 113 ? -17.031 5.004 29.870 1.00 84.62 113 LEU A O 1
ATOM 954 N N . ASN A 1 114 ? -15.903 3.079 29.597 1.00 83.88 114 ASN A N 1
ATOM 955 C CA . ASN A 1 114 ? -16.546 2.366 30.703 1.00 83.88 114 ASN A CA 1
ATOM 956 C C . ASN A 1 114 ? -16.382 3.122 32.042 1.00 83.88 114 ASN A C 1
ATOM 958 O O . ASN A 1 114 ? -17.348 3.379 32.746 1.00 83.88 114 ASN A O 1
ATOM 962 N N . GLN A 1 115 ? -15.185 3.646 32.337 1.00 90.12 115 GLN A N 1
ATOM 963 C CA . GLN A 1 115 ? -14.986 4.504 33.518 1.00 90.12 115 GLN A CA 1
ATOM 964 C C . GLN A 1 115 ? -15.844 5.777 33.508 1.00 90.12 115 GLN A C 1
ATOM 966 O O . GLN A 1 115 ? -16.200 6.294 34.568 1.00 90.12 115 GLN A O 1
ATOM 971 N N . VAL A 1 116 ? -16.107 6.345 32.330 1.00 92.25 116 VAL A N 1
ATOM 972 C CA . VAL A 1 116 ? -17.002 7.498 32.200 1.00 92.25 116 VAL A CA 1
ATOM 973 C C . VAL A 1 116 ? -18.454 7.064 32.404 1.00 92.25 116 VAL A C 1
ATOM 975 O O . VAL A 1 116 ? -19.161 7.746 33.138 1.00 92.25 116 VAL A O 1
ATOM 978 N N . GLU A 1 117 ? -18.880 5.931 31.844 1.00 92.88 117 GLU A N 1
ATOM 979 C CA . GLU A 1 117 ? -20.216 5.349 32.052 1.00 92.88 117 GLU A CA 1
ATOM 980 C C . GLU A 1 117 ? -20.495 5.070 33.537 1.00 92.88 117 GLU A C 1
ATOM 982 O O . GLU A 1 117 ? -21.536 5.479 34.058 1.00 92.88 117 GLU A O 1
ATOM 987 N N . ASP A 1 118 ? -19.538 4.476 34.253 1.00 93.88 118 ASP A N 1
ATOM 988 C CA . ASP A 1 118 ? -19.629 4.236 35.697 1.00 93.88 118 ASP A CA 1
ATOM 989 C C . ASP A 1 118 ? -19.811 5.546 36.476 1.00 93.88 118 ASP A C 1
ATOM 991 O O . ASP A 1 118 ? -20.667 5.658 37.359 1.00 93.88 118 ASP A O 1
ATOM 995 N N . LYS A 1 119 ? -19.031 6.579 36.132 1.00 96.12 119 LYS A N 1
ATOM 996 C CA . LYS A 1 119 ? -19.133 7.902 36.764 1.00 96.12 119 LYS A CA 1
ATOM 997 C C . LYS A 1 119 ? -20.474 8.570 36.478 1.00 96.12 119 LYS A C 1
ATOM 999 O O . LYS A 1 119 ? -21.049 9.161 37.386 1.00 96.12 119 LYS A O 1
ATOM 1004 N N . VAL A 1 120 ? -20.979 8.474 35.249 1.00 97.00 120 VAL A N 1
ATOM 1005 C CA . VAL A 1 120 ? -22.295 9.012 34.865 1.00 97.00 120 VAL A CA 1
ATOM 1006 C C . VAL A 1 120 ? -23.397 8.309 35.654 1.00 97.00 120 VAL A C 1
ATOM 1008 O O . VAL A 1 120 ? -24.249 8.975 36.233 1.00 97.00 120 VAL A O 1
ATOM 1011 N N . THR A 1 121 ? -23.323 6.984 35.772 1.00 96.44 121 THR A N 1
ATOM 1012 C CA . THR A 1 121 ? -24.273 6.186 36.559 1.00 96.44 121 THR A CA 1
ATOM 1013 C C . THR A 1 121 ? -24.242 6.573 38.041 1.00 96.44 121 THR A C 1
ATOM 1015 O O . THR A 1 121 ? -25.281 6.684 38.688 1.00 96.44 121 THR A O 1
ATOM 1018 N N . GLN A 1 122 ? -23.057 6.843 38.597 1.00 97.56 122 GLN A N 1
ATOM 1019 C CA . GLN A 1 122 ? -22.929 7.324 39.974 1.00 97.56 122 GLN A CA 1
ATOM 1020 C C . GLN A 1 122 ? -23.528 8.725 40.162 1.00 97.56 122 GLN A C 1
ATOM 1022 O O . GLN A 1 122 ? -24.149 8.996 41.192 1.00 97.56 122 GLN A O 1
ATOM 1027 N N . LEU A 1 123 ? -23.326 9.625 39.197 1.00 97.81 123 LEU A N 1
ATOM 1028 C CA . LEU A 1 123 ? -23.927 10.956 39.229 1.00 97.81 123 LEU A CA 1
ATOM 1029 C C . LEU A 1 123 ? -25.452 10.870 39.171 1.00 97.81 123 LEU A C 1
ATOM 1031 O O . LEU A 1 123 ? -26.106 11.546 39.959 1.00 97.81 123 LEU A O 1
ATOM 1035 N N . ASP A 1 124 ? -26.001 10.001 38.324 1.00 97.12 124 ASP A N 1
ATOM 1036 C CA . ASP A 1 124 ? -27.443 9.762 38.223 1.00 97.12 124 ASP A CA 1
ATOM 1037 C C . ASP A 1 124 ? -28.033 9.303 39.566 1.00 97.12 124 ASP A C 1
ATOM 1039 O O . ASP A 1 124 ? -28.945 9.932 40.102 1.00 97.12 124 ASP A O 1
ATOM 1043 N N . GLN A 1 125 ? -27.416 8.305 40.208 1.00 97.50 125 GLN A N 1
ATOM 1044 C CA . GLN A 1 125 ? -27.837 7.844 41.537 1.00 97.50 125 GLN A CA 1
ATOM 1045 C C . GLN A 1 125 ? -27.789 8.960 42.588 1.00 97.50 125 GLN A C 1
ATOM 1047 O O . GLN A 1 125 ? -28.686 9.074 43.423 1.00 97.50 125 GLN A O 1
ATOM 1052 N N . ARG A 1 126 ? -26.753 9.807 42.562 1.00 96.94 126 ARG A N 1
ATOM 1053 C CA . ARG A 1 126 ? -26.653 10.942 43.489 1.00 96.94 126 ARG A CA 1
ATOM 1054 C C . ARG A 1 126 ? -27.710 12.003 43.219 1.00 96.94 126 ARG A C 1
ATOM 1056 O O . ARG A 1 126 ? -28.233 12.556 44.181 1.00 96.94 126 ARG A O 1
ATOM 1063 N N . LEU A 1 127 ? -28.033 12.276 41.957 1.00 97.38 127 LEU A N 1
ATOM 1064 C CA . LEU A 1 127 ? -29.110 13.197 41.602 1.00 97.38 127 LEU A CA 1
ATOM 1065 C C . LEU A 1 127 ? -30.454 12.684 42.113 1.00 97.38 127 LEU A C 1
ATOM 1067 O O . LEU A 1 127 ? -31.177 13.455 42.735 1.00 97.38 127 LEU A O 1
ATOM 1071 N N . VAL A 1 128 ? -30.738 11.387 41.963 1.00 96.75 128 VAL A N 1
ATOM 1072 C CA . VAL A 1 128 ? -31.952 10.769 42.519 1.00 96.75 128 VAL A CA 1
ATOM 1073 C C . VAL A 1 128 ? -32.033 10.968 44.034 1.00 96.75 128 VAL A C 1
ATOM 1075 O O . VAL A 1 128 ? -33.072 11.390 44.538 1.00 96.75 128 VAL A O 1
ATOM 1078 N N . ILE A 1 129 ? -30.935 10.734 44.761 1.00 97.19 129 ILE A N 1
ATOM 1079 C CA . ILE A 1 129 ? -30.885 10.950 46.217 1.00 97.19 129 ILE A CA 1
ATOM 1080 C C . ILE A 1 129 ? -31.143 12.422 46.562 1.00 97.19 129 ILE A C 1
ATOM 1082 O O . ILE A 1 129 ? -31.925 12.715 47.461 1.00 97.19 129 ILE A O 1
ATOM 1086 N N . ILE A 1 130 ? -30.511 13.356 45.847 1.00 97.19 130 ILE A N 1
ATOM 1087 C CA . ILE A 1 130 ? -30.705 14.794 46.074 1.00 97.19 130 ILE A CA 1
ATOM 1088 C C . ILE A 1 130 ? -32.169 15.180 45.836 1.00 97.19 130 ILE A C 1
ATOM 1090 O O . ILE A 1 130 ? -32.748 15.895 46.652 1.00 97.19 130 ILE A O 1
ATOM 1094 N N . THR A 1 131 ? -32.786 14.697 44.758 1.00 96.19 131 THR A N 1
ATOM 1095 C CA . THR A 1 131 ? -34.198 14.958 44.459 1.00 96.19 131 THR A CA 1
ATOM 1096 C C . THR A 1 131 ? -35.117 14.414 45.552 1.00 96.19 131 THR A C 1
ATOM 1098 O O . THR A 1 131 ? -36.026 15.125 45.976 1.00 96.19 131 THR A O 1
ATOM 1101 N N . ASP A 1 132 ? -34.867 13.203 46.052 1.00 95.88 132 ASP A N 1
ATOM 1102 C CA . ASP A 1 132 ? -35.651 12.612 47.142 1.00 95.88 132 ASP A CA 1
ATOM 1103 C C . ASP A 1 132 ? -35.534 13.429 48.440 1.00 95.88 132 ASP A C 1
ATOM 1105 O O . ASP A 1 132 ? -36.541 13.800 49.048 1.00 95.88 132 ASP A O 1
ATOM 1109 N N . MET A 1 133 ? -34.312 13.835 48.802 1.00 95.56 133 MET A N 1
ATOM 1110 C CA . MET A 1 133 ? -34.074 14.711 49.953 1.00 95.56 133 MET A CA 1
ATOM 1111 C C . MET A 1 133 ? -34.798 16.059 49.811 1.00 95.56 133 MET A C 1
ATOM 1113 O O . MET A 1 133 ? -35.401 16.546 50.769 1.00 95.56 133 MET A O 1
ATOM 1117 N N . LEU A 1 134 ? -34.770 16.666 48.621 1.00 93.62 134 LEU A N 1
ATOM 1118 C CA . LEU A 1 134 ? -35.464 17.927 48.350 1.00 93.62 134 LEU A CA 1
ATOM 1119 C C . LEU A 1 134 ? -36.989 17.773 48.437 1.00 93.62 134 LEU A C 1
ATOM 1121 O O . LEU A 1 134 ? -37.648 18.628 49.031 1.00 93.62 134 LEU A O 1
ATOM 1125 N N . HIS A 1 135 ? -37.558 16.682 47.915 1.00 93.25 135 HIS A N 1
ATOM 1126 C CA . HIS A 1 135 ? -38.982 16.376 48.075 1.00 93.25 135 HIS A CA 1
ATOM 1127 C C . HIS A 1 135 ? -39.366 16.188 49.544 1.00 93.25 135 HIS A C 1
ATOM 1129 O O . HIS A 1 135 ? -40.403 16.699 49.970 1.00 93.25 135 HIS A O 1
ATOM 1135 N N . GLN A 1 136 ? -38.528 15.520 50.340 1.00 91.94 136 GLN A N 1
ATOM 1136 C CA . GLN A 1 136 ? -38.770 15.345 51.769 1.00 91.94 136 GLN A CA 1
ATOM 1137 C C . GLN A 1 136 ? -38.788 16.693 52.510 1.00 91.94 136 GLN A C 1
ATOM 1139 O O . GLN A 1 136 ? -39.683 16.935 53.321 1.00 91.94 136 GLN A O 1
ATOM 1144 N N . LEU A 1 137 ? -37.863 17.606 52.189 1.00 90.44 137 LEU A N 1
ATOM 1145 C CA . LEU A 1 137 ? -37.833 18.962 52.753 1.00 90.44 137 LEU A CA 1
ATOM 1146 C C . LEU A 1 137 ? -39.052 19.804 52.342 1.00 90.44 137 LEU A C 1
ATOM 1148 O O . LEU A 1 137 ? -39.642 20.476 53.189 1.00 90.44 137 LEU A O 1
ATOM 1152 N N . LEU A 1 138 ? -39.462 19.743 51.072 1.00 88.19 138 LEU A N 1
ATOM 1153 C CA . LEU A 1 138 ? -40.680 20.399 50.578 1.00 88.19 138 LEU A CA 1
ATOM 1154 C C . LEU A 1 138 ? -41.935 19.853 51.268 1.00 88.19 138 LEU A C 1
ATOM 1156 O O . LEU A 1 138 ? -42.808 20.620 51.673 1.00 88.19 138 LEU A O 1
ATOM 1160 N N . SER A 1 139 ? -42.011 18.535 51.454 1.00 85.31 139 SER A N 1
ATOM 1161 C CA . SER A 1 139 ? -43.146 17.884 52.108 1.00 85.31 139 SER A CA 1
ATOM 1162 C C . SER A 1 139 ? -43.230 18.217 53.603 1.00 85.31 139 SER A C 1
ATOM 1164 O O . SER A 1 139 ? -44.334 18.323 54.134 1.00 85.31 139 SER A O 1
ATOM 1166 N N . LEU A 1 140 ? -42.091 18.431 54.276 1.00 79.31 140 LEU A N 1
ATOM 1167 C CA . LEU A 1 140 ? -42.043 18.933 55.655 1.00 79.31 140 LEU A CA 1
ATOM 1168 C C . LEU A 1 140 ? -42.494 20.400 55.752 1.00 79.31 140 LEU A C 1
ATOM 1170 O O . LEU A 1 140 ? -43.163 20.767 56.715 1.00 79.31 140 LEU A O 1
ATOM 1174 N N . HIS A 1 141 ? -42.187 21.228 54.749 1.00 68.06 141 HIS A N 1
ATOM 1175 C CA . HIS A 1 141 ? -42.629 22.628 54.701 1.00 68.06 141 HIS A CA 1
ATOM 1176 C C . HIS A 1 141 ? -44.131 22.788 54.412 1.00 68.06 141 HIS A C 1
ATOM 1178 O O . HIS A 1 141 ? -44.750 23.738 54.883 1.00 68.06 141 HIS A O 1
ATOM 1184 N N . GLN A 1 142 ? -44.739 21.855 53.675 1.00 59.66 142 GLN A N 1
ATOM 1185 C CA . GLN A 1 142 ? -46.169 21.876 53.328 1.00 59.66 142 GLN A CA 1
ATOM 1186 C C . GLN A 1 142 ? -47.079 21.313 54.449 1.00 59.66 142 GLN A C 1
ATOM 1188 O O . GLN A 1 142 ? -48.297 21.266 54.290 1.00 59.66 142 GLN A O 1
ATOM 1193 N N . GLY A 1 143 ? -46.505 20.883 55.582 1.00 48.88 143 GLY A N 1
ATOM 1194 C CA . GLY A 1 143 ? -47.191 20.226 56.704 1.00 48.88 143 GLY A CA 1
ATOM 1195 C C . GLY A 1 143 ? -47.551 21.111 57.910 1.00 48.88 143 GLY A C 1
ATOM 1196 O O . GLY A 1 143 ? -47.660 20.583 59.015 1.00 48.88 143 GLY A O 1
ATOM 1197 N N . GLY A 1 144 ? -47.727 22.429 57.740 1.00 35.12 144 GLY A N 1
ATOM 1198 C CA . GLY A 1 144 ? -48.256 23.356 58.763 1.00 35.12 144 GLY A CA 1
ATOM 1199 C C . GLY A 1 144 ? -49.659 23.881 58.393 1.00 35.12 144 GLY A C 1
ATOM 1200 O O . GLY A 1 144 ? -49.924 24.086 57.214 1.00 35.12 144 GLY A O 1
ATOM 1201 N N . PRO A 1 145 ? -50.588 24.059 59.351 1.00 45.00 145 PRO A N 1
ATOM 1202 C CA . PRO A 1 145 ? -52.012 23.733 59.204 1.00 45.00 145 PRO A CA 1
ATOM 1203 C C . PRO A 1 145 ? -52.840 24.704 58.349 1.00 45.00 145 PRO A C 1
ATOM 1205 O O . PRO A 1 145 ? -52.754 25.923 58.477 1.00 45.00 145 PRO A O 1
ATOM 1208 N N . SER A 1 146 ? -53.755 24.138 57.558 1.00 52.78 146 SER A N 1
ATOM 1209 C CA . SER A 1 146 ? -54.871 24.872 56.960 1.00 52.78 146 SER A CA 1
ATOM 1210 C C . SER A 1 146 ? -55.917 25.210 58.026 1.00 52.78 146 SER A C 1
ATOM 1212 O O . SER A 1 146 ? -56.556 24.300 58.550 1.00 52.78 146 SER A O 1
ATOM 1214 N N . CYS A 1 147 ? -56.137 26.500 58.303 1.00 35.25 147 CYS A N 1
ATOM 1215 C CA . CYS A 1 147 ? -57.490 27.043 58.472 1.00 35.25 147 CYS A CA 1
ATOM 1216 C C . CYS A 1 147 ? -57.534 28.586 58.440 1.00 35.25 147 CYS A C 1
ATOM 1218 O O . CYS A 1 147 ? -56.882 29.266 59.227 1.00 35.25 147 CYS A O 1
ATOM 1220 N N . ASN A 1 148 ? -58.435 29.076 57.580 1.00 41.59 148 ASN A N 1
ATOM 1221 C CA . ASN A 1 148 ? -59.152 30.358 57.587 1.00 41.59 148 ASN A CA 1
ATOM 1222 C C . ASN A 1 148 ? -58.434 31.626 57.085 1.00 41.59 148 ASN A C 1
ATOM 1224 O O . ASN A 1 148 ? -57.908 32.407 57.872 1.00 41.59 148 ASN A O 1
ATOM 1228 N N . SER A 1 149 ? -58.603 31.939 55.790 1.00 35.06 149 SER A N 1
ATOM 1229 C CA . SER A 1 149 ? -59.514 33.011 55.305 1.00 35.06 149 SER A CA 1
ATOM 1230 C C . SER A 1 149 ? -59.271 33.336 53.815 1.00 35.06 149 SER A C 1
ATOM 1232 O O . SER A 1 149 ? -58.186 33.754 53.430 1.00 35.06 149 SER A O 1
ATOM 1234 N N . ARG A 1 150 ? -60.298 33.192 52.967 1.00 33.69 150 ARG A N 1
ATOM 1235 C CA . ARG A 1 150 ? -60.442 33.926 51.683 1.00 33.69 150 ARG A CA 1
ATOM 1236 C C . ARG A 1 150 ? -61.183 35.245 51.978 1.00 33.69 150 ARG A C 1
ATOM 1238 O O . ARG A 1 150 ? -61.902 35.284 52.973 1.00 33.69 150 ARG A O 1
ATOM 1245 N N . PRO A 1 151 ? -61.277 36.206 51.043 1.00 51.38 151 PRO A N 1
ATOM 1246 C CA . PRO A 1 151 ? -60.275 36.743 50.111 1.00 51.38 151 PRO A CA 1
ATOM 1247 C C . PRO A 1 151 ? -60.233 38.289 50.207 1.00 51.38 151 PRO A C 1
ATOM 1249 O O . PRO A 1 151 ? -61.296 38.887 50.304 1.00 51.38 151 PRO A O 1
ATOM 1252 N N . GLN A 1 152 ? -59.090 38.973 50.082 1.00 33.91 152 GLN A N 1
ATOM 1253 C CA . GLN A 1 152 ? -59.109 40.381 49.644 1.00 33.91 152 GLN A CA 1
ATOM 1254 C C . GLN A 1 152 ? -57.886 40.750 48.806 1.00 33.91 152 GLN A C 1
ATOM 1256 O O . GLN A 1 152 ? -56.737 40.621 49.213 1.00 33.91 152 GLN A O 1
ATOM 1261 N N . VAL A 1 153 ? -58.220 41.192 47.599 1.00 43.25 153 VAL A N 1
ATOM 1262 C CA . VAL A 1 153 ? -57.470 42.073 46.715 1.00 43.25 153 VAL A CA 1
ATOM 1263 C C . VAL A 1 153 ? -56.856 43.249 47.475 1.00 43.25 153 VAL A C 1
ATOM 1265 O O . VAL A 1 153 ? -57.594 44.006 48.085 1.00 43.25 153 VAL A O 1
ATOM 1268 N N . VAL A 1 154 ? -55.542 43.438 47.367 1.00 34.38 154 VAL A N 1
ATOM 1269 C CA . VAL A 1 154 ? -54.892 44.753 47.233 1.00 34.38 154 VAL A CA 1
ATOM 1270 C C . VAL A 1 154 ? -53.476 44.532 46.703 1.00 34.38 154 VAL A C 1
ATOM 1272 O O . VAL A 1 154 ? -52.661 43.851 47.318 1.00 34.38 154 VAL A O 1
ATOM 1275 N N . ALA A 1 155 ? -53.225 45.069 45.515 1.00 43.69 155 ALA A N 1
ATOM 1276 C CA . ALA A 1 155 ? -51.902 45.233 44.937 1.00 43.69 155 ALA A CA 1
ATOM 1277 C C . ALA A 1 155 ? -51.289 46.534 45.471 1.00 43.69 155 ALA A C 1
ATOM 1279 O O . ALA A 1 155 ? -52.008 47.528 45.506 1.00 43.69 155 ALA A O 1
ATOM 1280 N N . SER A 1 156 ? -50.011 46.489 45.861 1.00 34.34 156 SER A N 1
ATOM 1281 C CA . SER A 1 156 ? -49.008 47.576 45.920 1.00 34.34 156 SER A CA 1
ATOM 1282 C C . SER A 1 156 ? -47.753 46.963 46.565 1.00 34.34 156 SER A C 1
ATOM 1284 O O . SER A 1 156 ? -47.829 46.522 47.705 1.00 34.34 156 SER A O 1
ATOM 1286 N N . ASP A 1 157 ? -46.719 46.606 45.806 1.00 39.06 157 ASP A N 1
ATOM 1287 C CA . ASP A 1 157 ? -45.612 47.445 45.301 1.00 39.06 157 ASP A CA 1
ATOM 1288 C C . ASP A 1 157 ? -44.359 47.269 46.182 1.00 39.06 157 ASP A C 1
ATOM 1290 O O . ASP A 1 157 ? -44.485 47.135 47.396 1.00 39.06 157 ASP A O 1
ATOM 1294 N N . GLU A 1 158 ? -43.192 47.265 45.526 1.00 35.34 158 GLU A N 1
ATOM 1295 C CA . GLU A 1 158 ? -41.808 47.157 46.038 1.00 35.34 158 GLU A CA 1
ATOM 1296 C C . GLU A 1 158 ? -41.158 45.749 46.048 1.00 35.34 158 GLU A C 1
ATOM 1298 O O . GLU A 1 158 ? -41.405 44.910 46.912 1.00 35.34 158 GLU A O 1
ATOM 1303 N N . GLY A 1 159 ? -40.211 45.553 45.115 1.00 38.59 159 GLY A N 1
ATOM 1304 C CA . GLY A 1 159 ? -38.998 44.754 45.352 1.00 38.59 159 GLY A CA 1
ATOM 1305 C C . GLY A 1 159 ? -38.920 43.344 44.753 1.00 38.59 159 GLY A C 1
ATOM 1306 O O . GLY A 1 159 ? -39.230 42.364 45.418 1.00 38.59 159 GLY A O 1
ATOM 1307 N N . ASP A 1 160 ? -38.381 43.262 43.532 1.00 42.03 160 ASP A N 1
ATOM 1308 C CA . ASP A 1 160 ? -37.614 42.131 42.970 1.00 42.03 160 ASP A CA 1
ATOM 1309 C C . ASP A 1 160 ? -38.298 40.745 42.926 1.00 42.03 160 ASP A C 1
ATOM 1311 O O . ASP A 1 160 ? -37.968 39.807 43.652 1.00 42.03 160 ASP A O 1
ATOM 1315 N N . SER A 1 161 ? -39.259 40.587 42.008 1.00 37.00 161 SER A N 1
ATOM 1316 C CA . SER A 1 161 ? -39.893 39.297 41.714 1.00 37.00 161 SER A CA 1
ATOM 1317 C C . SER A 1 161 ? -39.315 38.692 40.431 1.00 37.00 161 SER A C 1
ATOM 1319 O O . SER A 1 161 ? -39.774 38.966 39.320 1.00 37.00 161 SER A O 1
ATOM 1321 N N . ILE A 1 162 ? -38.291 37.849 40.580 1.00 45.34 162 ILE A N 1
ATOM 1322 C CA . ILE A 1 162 ? -37.891 36.902 39.533 1.00 45.34 162 ILE A CA 1
ATOM 1323 C C . ILE A 1 162 ? -39.079 35.982 39.216 1.00 45.34 162 ILE A C 1
ATOM 1325 O O . ILE A 1 162 ? -39.589 35.254 40.064 1.00 45.34 162 ILE A O 1
ATOM 1329 N N . ASN A 1 163 ? -39.549 36.069 37.974 1.00 43.75 163 ASN A N 1
ATOM 1330 C CA . ASN A 1 163 ? -40.773 35.443 37.490 1.00 43.75 163 ASN A CA 1
ATOM 1331 C C . ASN A 1 163 ? -40.652 33.900 37.501 1.00 43.75 163 ASN A C 1
ATOM 1333 O O . ASN A 1 163 ? -39.813 33.362 36.774 1.00 43.75 163 ASN A O 1
ATOM 1337 N N . PRO A 1 164 ? -41.491 33.148 38.240 1.00 44.34 164 PRO A N 1
ATOM 1338 C CA . PRO A 1 164 ? -41.421 31.684 38.262 1.00 44.34 164 PRO A CA 1
ATOM 1339 C C . PRO A 1 164 ? -41.964 31.016 36.981 1.00 44.34 164 PRO A C 1
ATOM 1341 O O . PRO A 1 164 ? -41.939 29.795 36.872 1.00 44.34 164 PRO A O 1
ATOM 1344 N N . GLN A 1 165 ? -42.420 31.787 35.986 1.00 42.97 165 GLN A N 1
ATOM 1345 C CA . GLN A 1 165 ? -42.987 31.268 34.731 1.00 42.97 165 GLN A CA 1
ATOM 1346 C C . GLN A 1 165 ? -41.955 30.839 33.669 1.00 42.97 165 GLN A C 1
ATOM 1348 O O . GLN A 1 165 ? -42.342 30.407 32.586 1.00 42.97 165 GLN A O 1
ATOM 1353 N N . LEU A 1 166 ? -40.649 30.915 33.950 1.00 47.97 166 LEU A N 1
ATOM 1354 C CA . LEU A 1 166 ? -39.617 30.383 33.043 1.00 47.97 166 LEU A CA 1
ATOM 1355 C C . LEU A 1 166 ? -39.403 28.866 33.171 1.00 47.97 166 LEU A C 1
ATOM 1357 O O . LEU A 1 166 ? -38.803 28.259 32.285 1.00 47.97 166 LEU A O 1
ATOM 1361 N N . PHE A 1 167 ? -39.924 28.232 34.224 1.00 48.06 167 PHE A N 1
ATOM 1362 C CA . PHE A 1 167 ? -39.889 26.779 34.375 1.00 48.06 167 PHE A CA 1
ATOM 1363 C C . PHE A 1 167 ? -41.196 26.169 33.871 1.00 48.06 167 PHE A C 1
ATOM 1365 O O . PHE A 1 167 ? -42.086 25.807 34.638 1.00 48.06 167 PHE A O 1
ATOM 1372 N N . LEU A 1 168 ? -41.314 26.062 32.548 1.00 54.34 168 LEU A N 1
ATOM 1373 C CA . LEU A 1 168 ? -42.337 25.219 31.935 1.00 54.34 168 LEU A CA 1
ATOM 1374 C C . LEU A 1 168 ? -42.112 23.754 32.365 1.00 54.34 168 LEU A C 1
ATOM 1376 O O . LEU A 1 168 ? -40.961 23.302 32.388 1.00 54.34 168 LEU A O 1
ATOM 1380 N N . PRO A 1 169 ? -43.177 22.992 32.689 1.00 44.75 169 PRO A N 1
ATOM 1381 C CA . PRO A 1 169 ? -43.057 21.577 33.009 1.00 44.75 169 PRO A CA 1
ATOM 1382 C C . PRO A 1 169 ? -42.446 20.851 31.811 1.00 44.75 169 PRO A C 1
ATOM 1384 O O . PRO A 1 169 ? -42.908 20.969 30.675 1.00 44.75 169 PRO A O 1
ATOM 1387 N N . SER A 1 170 ? -41.351 20.151 32.082 1.00 47.50 170 SER A N 1
ATOM 1388 C CA . SER A 1 170 ? -40.469 19.527 31.108 1.00 47.50 170 SER A CA 1
ATOM 1389 C C . SER A 1 170 ? -41.248 18.627 30.149 1.00 47.50 170 SER A C 1
ATOM 1391 O O . SER A 1 170 ? -41.718 17.579 30.576 1.00 47.50 170 SER A O 1
ATOM 1393 N N . ASN A 1 171 ? -41.404 19.060 28.887 1.00 49.50 171 ASN A N 1
ATOM 1394 C CA . ASN A 1 171 ? -41.490 18.223 27.672 1.00 49.50 171 ASN A CA 1
ATOM 1395 C C . ASN A 1 171 ? -41.667 19.009 26.344 1.00 49.50 171 ASN A C 1
ATOM 1397 O O . ASN A 1 171 ? -41.824 18.378 25.303 1.00 49.50 171 ASN A O 1
ATOM 1401 N N . SER A 1 172 ? -41.602 20.349 26.302 1.00 58.06 172 SER A N 1
ATOM 1402 C CA . SER A 1 172 ? -41.506 21.082 25.023 1.00 58.06 172 SER A CA 1
ATOM 1403 C C . SER A 1 172 ? -40.099 21.638 24.806 1.00 58.06 172 SER A C 1
ATOM 1405 O O . SER A 1 172 ? -39.601 22.388 25.646 1.00 58.06 172 SER A O 1
ATOM 1407 N N . LEU A 1 173 ? -39.464 21.284 23.684 1.00 53.22 173 LEU A N 1
ATOM 1408 C CA . LEU A 1 173 ? -38.200 21.888 23.251 1.00 53.22 173 LEU A CA 1
ATOM 1409 C C . LEU A 1 173 ? -38.369 23.410 23.047 1.00 53.22 173 LEU A C 1
ATOM 1411 O O . LEU A 1 173 ? -39.461 23.834 22.661 1.00 53.22 173 LEU A O 1
ATOM 1415 N N . PRO A 1 174 ? -37.317 24.223 23.274 1.00 60.28 174 PRO A N 1
ATOM 1416 C CA . PRO A 1 174 ? -37.366 25.668 23.052 1.00 60.28 174 PRO A CA 1
ATOM 1417 C C . PRO A 1 174 ? -37.761 25.998 21.608 1.00 60.28 174 PRO A C 1
ATOM 1419 O O . PRO A 1 174 ? -37.262 25.377 20.665 1.00 60.28 174 PRO A O 1
ATOM 1422 N N . THR A 1 175 ? -38.641 26.981 21.423 1.00 63.72 175 THR A N 1
ATOM 1423 C CA . THR A 1 175 ? -39.061 27.429 20.087 1.00 63.72 175 THR A CA 1
ATOM 1424 C C . THR A 1 175 ? -37.952 28.273 19.453 1.00 63.72 175 THR A C 1
ATOM 1426 O O . THR A 1 175 ? -37.326 29.078 20.137 1.00 63.72 175 THR A O 1
ATOM 1429 N N . TYR A 1 176 ? -37.734 28.107 18.142 1.00 54.84 176 TYR A N 1
ATOM 1430 C CA . TYR A 1 176 ? -36.664 28.716 17.324 1.00 54.84 176 TYR A CA 1
ATOM 1431 C C . TYR A 1 176 ? -36.380 30.208 17.611 1.00 54.84 176 TYR A C 1
ATOM 1433 O O . TYR A 1 176 ? -35.223 30.620 17.650 1.00 54.84 176 TYR A O 1
ATOM 1441 N N . GLU A 1 177 ? -37.415 30.992 17.911 1.00 61.34 177 GLU A N 1
ATOM 1442 C CA . GLU A 1 177 ? -37.328 32.422 18.246 1.00 61.34 177 GLU A CA 1
ATOM 1443 C C . GLU A 1 177 ? -36.491 32.732 19.503 1.00 61.34 177 GLU A C 1
ATOM 1445 O O . GLU A 1 177 ? -35.972 33.832 19.649 1.00 61.34 177 GLU A O 1
ATOM 1450 N N . GLN A 1 178 ? -36.330 31.774 20.420 1.00 63.41 178 GLN A N 1
ATOM 1451 C CA . GLN A 1 178 ? -35.589 31.960 21.677 1.00 63.41 178 GLN A CA 1
ATOM 1452 C C . GLN A 1 178 ? -34.073 31.789 21.518 1.00 63.41 178 GLN A C 1
ATOM 1454 O O . GLN A 1 178 ? -33.322 32.056 22.455 1.00 63.41 178 GLN A O 1
ATOM 1459 N N . LEU A 1 179 ? -33.620 31.320 20.351 1.00 54.94 179 LEU A N 1
ATOM 1460 C CA . LEU A 1 179 ? -32.211 31.053 20.063 1.00 54.94 179 LEU A CA 1
ATOM 1461 C C . LEU A 1 179 ? -31.592 32.068 19.097 1.00 54.94 179 LEU A C 1
ATOM 1463 O O . LEU A 1 179 ? -30.394 31.985 18.825 1.00 54.94 179 LEU A O 1
ATOM 1467 N N . THR A 1 180 ? -32.364 33.030 18.581 1.00 61.91 180 THR A N 1
ATOM 1468 C CA . THR A 1 180 ? -31.788 34.085 17.747 1.00 61.91 180 THR A CA 1
ATOM 1469 C C . THR A 1 180 ? -31.172 35.175 18.619 1.0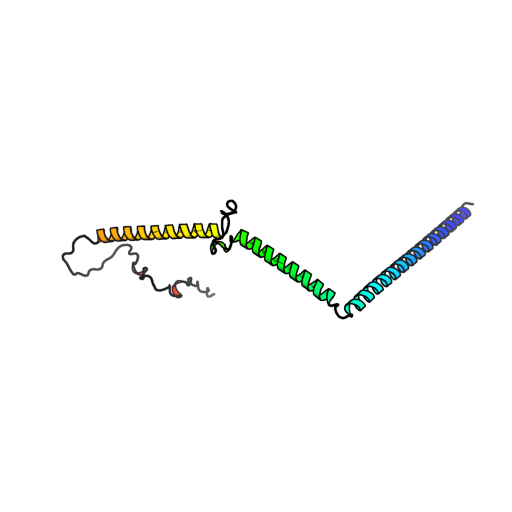0 61.91 180 THR A C 1
ATOM 1471 O O . THR A 1 180 ? -31.807 35.747 19.503 1.00 61.91 180 THR A O 1
ATOM 1474 N N . VAL A 1 181 ? -29.901 35.473 18.363 1.00 60.31 181 VAL A N 1
ATOM 1475 C CA . VAL A 1 181 ? -29.234 36.679 18.866 1.00 60.31 181 VAL A CA 1
ATOM 1476 C C . VAL A 1 181 ? -29.963 37.924 18.338 1.00 60.31 181 VAL A C 1
ATOM 1478 O O . VAL A 1 181 ? -30.429 37.897 17.194 1.00 60.31 181 VAL A O 1
ATOM 1481 N N . PRO A 1 182 ? -30.061 39.021 19.117 1.00 52.81 182 PRO A N 1
ATOM 1482 C CA . PRO A 1 182 ? -30.611 40.273 18.614 1.00 52.81 182 PRO A CA 1
ATOM 1483 C C . PRO A 1 182 ? -29.788 40.739 17.409 1.00 52.81 182 PRO A C 1
ATOM 1485 O O . PRO A 1 182 ? -28.590 40.996 17.537 1.00 52.81 182 PRO A O 1
ATOM 1488 N N . GLN A 1 183 ? -30.415 40.834 16.234 1.00 46.09 183 GLN A N 1
ATOM 1489 C CA . GLN A 1 183 ? -29.811 41.537 15.109 1.00 46.09 183 GLN A CA 1
ATOM 1490 C C . GLN A 1 183 ? -29.682 43.013 15.492 1.00 46.09 183 GLN A C 1
ATOM 1492 O O . GLN A 1 183 ? -30.676 43.726 15.618 1.00 46.09 183 GLN A O 1
ATOM 1497 N N . MET A 1 184 ? -28.444 43.467 15.663 1.00 51.38 184 MET A N 1
ATOM 1498 C CA . MET A 1 184 ? -28.105 44.876 15.539 1.00 51.38 184 MET A CA 1
ATOM 1499 C C . MET A 1 184 ? -28.363 45.248 14.074 1.00 51.38 184 MET A C 1
ATOM 1501 O O . MET A 1 184 ? -27.672 44.759 13.181 1.00 51.38 184 MET A O 1
ATOM 1505 N N . GLY A 1 185 ? -29.439 46.001 13.832 1.00 48.97 185 GLY A N 1
ATOM 1506 C CA . GLY A 1 185 ? -29.821 46.449 12.493 1.00 48.97 185 GLY A CA 1
ATOM 1507 C C . GLY A 1 185 ? -28.717 47.298 11.848 1.00 48.97 185 GLY A C 1
ATOM 1508 O O . GLY A 1 185 ? -27.922 47.905 12.571 1.00 48.97 185 GLY A O 1
ATOM 1509 N N . PRO A 1 186 ? -28.630 47.328 10.507 1.00 54.06 186 PRO A N 1
ATOM 1510 C CA . PRO A 1 186 ? -27.662 48.167 9.823 1.00 54.06 186 PRO A CA 1
ATOM 1511 C C . PRO A 1 186 ? -27.986 49.646 10.055 1.00 54.06 186 PRO A C 1
ATOM 1513 O O . PRO A 1 186 ? -29.125 50.083 9.904 1.00 54.06 186 PRO A O 1
ATOM 1516 N N . ASP A 1 187 ? -26.944 50.371 10.443 1.00 46.66 187 ASP A N 1
ATOM 1517 C CA . ASP A 1 187 ? -26.849 51.824 10.533 1.00 46.66 187 ASP A CA 1
ATOM 1518 C C . ASP A 1 187 ? -27.236 52.438 9.172 1.00 46.66 187 ASP A C 1
ATOM 1520 O O . ASP A 1 187 ? -26.544 52.245 8.167 1.00 46.66 187 ASP A O 1
ATOM 1524 N N . GLU A 1 188 ? -28.392 53.101 9.117 1.00 48.62 188 GLU A N 1
ATOM 1525 C CA . GLU A 1 188 ? -28.835 53.878 7.958 1.00 48.62 188 GLU A CA 1
ATOM 1526 C C . GLU A 1 188 ? -28.030 55.178 7.936 1.00 48.62 188 GLU A C 1
ATOM 1528 O O . GLU A 1 188 ? -28.163 56.029 8.815 1.00 48.62 188 GLU A O 1
ATOM 1533 N N . GLY A 1 189 ? -27.178 55.318 6.922 1.00 51.47 189 GLY A N 1
ATOM 1534 C CA . GLY A 1 189 ? -26.402 56.527 6.713 1.00 51.47 189 GLY A CA 1
ATOM 1535 C C . GLY A 1 189 ? -27.281 57.758 6.495 1.00 51.47 189 GLY A C 1
ATOM 1536 O O . GLY A 1 189 ? -28.210 57.740 5.687 1.00 51.47 189 GLY A O 1
ATOM 1537 N N . SER A 1 190 ? -26.903 58.851 7.156 1.00 44.12 190 SER A N 1
ATOM 1538 C CA . SER A 1 190 ? -27.053 60.212 6.645 1.00 44.12 190 SER A CA 1
ATOM 1539 C C . SER A 1 190 ? -26.014 61.144 7.251 1.00 44.12 190 SER A C 1
ATOM 1541 O O . SER A 1 190 ? -25.580 60.904 8.398 1.00 44.12 190 SER A O 1
#

Sequence (190 aa):
EEEEEEEEEEEEEEEEEEEEEEEEEEEEEEEQEKEKKRMCMQYFVAKKKFQQARKPYDVRDVIKQYSQGHLSLMVCIKELQRRLDQSIGKPSLFIPIPEKSKDRGSNTIGARLNQVEDKVTQLDQRLVIITDMLHQLLSLHQGGPSCNSRPQVVASDEGDSINPQLFLPSNSLPTYEQLTVPQMGPDEGS

Foldseek 3Di:
DVVVVVVVVVVVVVVVVVVVVVVVVVVVVVVVVVVVVVVVVVVVVVVVVVVVVPDPDDVVNVVVVVVVVVVVVVVVVVVVVVVCCLAQNPPCVVPDDDDDDPPRQCHHPPNVVVVVVVVVVVVVVVVVVVVVVVVVVVVVVVPDDDDDDDDDDDDDDDDDDPDPVVDDPPDDDDDPVVPDDDPPDDDDDD

Radius of gyration: 48.48 Å; chains: 1; bounding box: 130×77×96 Å

Secondary structure (DSSP, 8-state):
-HHHHHHHHHHHHHHHHHHHHHHHHHHHHHHHHHHHHHHHHHHHHHHHHHHHHHSPPPHHHHHHHHHHHHHHHHHHHHHHHHHHHHHT--GGGGS------TTS-SSSHHHHHHHHHHHHHHHHHHHHHHHHHHHHHHHHHT-S--------------S----GGG---S--PPPGGGSPPP--------

Organism: Neotoma lepida (NCBI:txid56216)